Protein AF-A0A844WT77-F1 (afdb_monomer_lite)

Radius of gyration: 21.53 Å; chains: 1; bounding box: 48×41×60 Å

Secondary structure (DSSP, 8-state):
---EEEE-TTS-EEEEE-TT--EEEEEEE-TTS-EEEEEESSS----B-STT-EE-TTT--EEETTEEEETTTTEESS--TTGGGGS--HHHHHHHHHH------TTS-SEEEEESSHHHHHHHHHHHTTT--EEEEEE---HHHHHHSEEEEEETTTEEEEEEEHHHHHHTT--EEEEEEEPPPP-

Sequence (187 aa):
MRYYYHIDLNGCPEELTDENGDILWECSYQLWGKHIHEIEHQPIEQNLRYQGQYLDRETGLHYNTFRYYDPDIGRFTQPDPIGLLGGLNLTEYDELIKTEKWTSPPSTLEGKWFAESYKDAITWGEKMGHGGNFHVVQVSVPDNIADAAYKNPRLDGIGKARFIDNVVLNKAKIKPKWSKYIRQPKC

Structure (mmCIF, N/CA/C/O backbone):
data_AF-A0A844WT77-F1
#
_entry.id   AF-A0A844WT77-F1
#
loop_
_atom_site.group_PDB
_atom_site.id
_atom_site.type_symbol
_atom_site.label_atom_id
_atom_site.label_alt_id
_atom_site.label_comp_id
_atom_site.label_asym_id
_atom_site.label_entity_id
_atom_site.label_seq_id
_atom_site.pdbx_PDB_ins_code
_atom_site.Cartn_x
_atom_site.Cartn_y
_atom_site.Cartn_z
_atom_site.occupancy
_atom_site.B_iso_or_equiv
_atom_site.auth_seq_id
_atom_site.auth_comp_id
_atom_site.auth_asym_id
_atom_site.auth_atom_id
_atom_site.pdbx_PDB_model_num
ATOM 1 N N . MET A 1 1 ? -16.845 12.810 31.741 1.00 78.75 1 MET A N 1
ATOM 2 C CA . MET A 1 1 ? -16.982 11.679 30.816 1.00 78.75 1 MET A CA 1
ATOM 3 C C . MET A 1 1 ? -15.733 11.566 29.972 1.00 78.75 1 MET A C 1
ATOM 5 O O . MET A 1 1 ? -15.527 12.335 29.035 1.00 78.75 1 MET A O 1
ATOM 9 N N . ARG A 1 2 ? -14.846 10.677 30.405 1.00 91.81 2 ARG A N 1
ATOM 10 C CA . ARG A 1 2 ? -13.659 10.248 29.670 1.00 91.81 2 ARG A CA 1
ATOM 11 C C . ARG A 1 2 ? -13.906 8.846 29.135 1.00 91.81 2 ARG A C 1
ATOM 13 O O . ARG A 1 2 ? -14.572 8.057 29.795 1.00 91.81 2 ARG A O 1
ATOM 20 N N . TYR A 1 3 ? -13.350 8.574 27.965 1.00 94.31 3 TYR A N 1
ATOM 21 C CA . TYR A 1 3 ? -13.402 7.264 27.339 1.00 94.31 3 TYR A CA 1
ATOM 22 C C . TYR A 1 3 ? -11.988 6.727 27.182 1.00 94.31 3 TYR A C 1
ATOM 24 O O . TYR A 1 3 ? -11.069 7.486 26.852 1.00 94.31 3 TYR A O 1
ATOM 32 N N . TYR A 1 4 ? -11.829 5.432 27.415 1.00 96.00 4 TYR A N 1
ATOM 33 C CA . TYR A 1 4 ? -10.545 4.749 27.389 1.00 96.00 4 TYR A CA 1
ATOM 34 C C . TYR A 1 4 ? -10.628 3.576 26.424 1.00 96.00 4 TYR A C 1
ATOM 36 O O . TYR A 1 4 ? -11.486 2.713 26.571 1.00 96.00 4 TYR A O 1
ATOM 44 N N . TYR A 1 5 ? -9.749 3.585 25.426 1.00 95.38 5 TYR A N 1
ATOM 45 C CA . TYR A 1 5 ? -9.643 2.517 24.443 1.00 95.38 5 TYR A CA 1
ATOM 46 C C . TYR A 1 5 ? -8.642 1.477 24.917 1.00 95.38 5 TYR A C 1
ATOM 48 O O . TYR A 1 5 ? -7.506 1.823 25.256 1.00 95.38 5 TYR A O 1
ATOM 56 N N . HIS A 1 6 ? -9.045 0.217 24.849 1.00 95.75 6 HIS A N 1
ATOM 57 C CA . HIS A 1 6 ? -8.174 -0.935 25.029 1.00 95.75 6 HIS A CA 1
ATOM 58 C C . HIS A 1 6 ? -7.965 -1.565 23.657 1.00 95.75 6 HIS A C 1
ATOM 60 O O . HIS A 1 6 ? -8.926 -1.805 22.925 1.00 95.75 6 HIS A O 1
ATOM 66 N N . ILE A 1 7 ? -6.704 -1.726 23.266 1.00 94.25 7 ILE A N 1
ATOM 67 C CA . ILE A 1 7 ? -6.321 -2.094 21.901 1.00 94.25 7 ILE A CA 1
ATOM 68 C C . ILE A 1 7 ? -5.508 -3.386 21.897 1.00 94.25 7 ILE A C 1
ATOM 70 O O . ILE A 1 7 ? -4.690 -3.608 22.793 1.00 94.25 7 ILE A O 1
ATOM 74 N N . ASP A 1 8 ? -5.672 -4.174 20.841 1.00 90.62 8 ASP A N 1
ATOM 75 C CA . ASP A 1 8 ? -4.802 -5.307 20.529 1.00 90.62 8 ASP A CA 1
ATOM 76 C C . ASP A 1 8 ? -3.404 -4.820 20.075 1.00 90.62 8 ASP A C 1
ATOM 78 O O . ASP A 1 8 ? -3.180 -3.644 19.767 1.00 90.62 8 ASP A O 1
ATOM 82 N N . LEU A 1 9 ? -2.439 -5.736 19.975 1.00 87.88 9 LEU A N 1
ATOM 83 C CA . LEU A 1 9 ? -1.066 -5.504 19.514 1.00 87.88 9 LEU A CA 1
ATOM 84 C C . LEU A 1 9 ? -0.985 -4.863 18.121 1.00 87.88 9 LEU A C 1
ATOM 86 O O . LEU A 1 9 ? -0.040 -4.129 17.833 1.00 87.88 9 LEU A O 1
ATOM 90 N N . ASN A 1 10 ? -1.957 -5.132 17.247 1.00 84.19 10 ASN A N 1
ATOM 91 C CA . ASN A 1 10 ? -2.057 -4.515 15.917 1.00 84.19 10 ASN A CA 1
ATOM 92 C C . ASN A 1 10 ? -2.688 -3.102 15.948 1.00 84.19 10 ASN A C 1
ATOM 94 O O . ASN A 1 10 ? -2.759 -2.430 14.917 1.00 84.19 10 ASN A O 1
ATOM 98 N N . GLY A 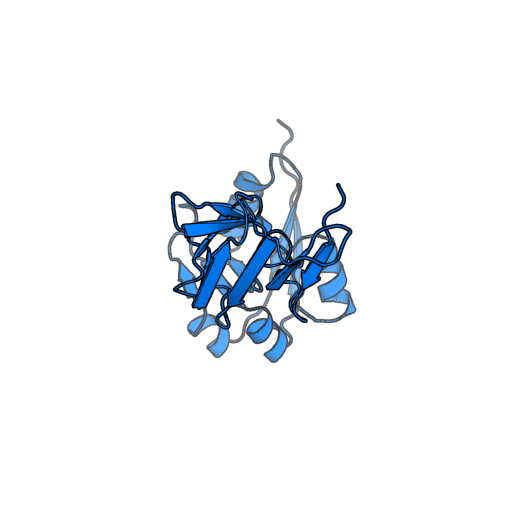1 11 ? -3.118 -2.638 17.124 1.00 88.25 11 GLY A N 1
ATOM 99 C CA . GLY A 1 11 ? -3.747 -1.343 17.349 1.00 88.25 11 GLY A CA 1
ATOM 100 C C . GLY A 1 11 ? -5.253 -1.301 17.088 1.00 88.25 11 GLY A C 1
ATOM 101 O O . GLY A 1 11 ? -5.804 -0.203 17.056 1.00 88.25 11 GLY A O 1
ATOM 102 N N . CYS A 1 12 ? -5.915 -2.440 16.875 1.00 91.44 12 CYS A N 1
ATOM 103 C CA . CYS A 1 12 ? -7.367 -2.493 16.733 1.00 91.44 12 CYS A CA 1
ATOM 104 C C . CYS A 1 12 ? -8.051 -2.328 18.104 1.00 91.44 12 CYS A C 1
ATOM 106 O O . CYS A 1 12 ? -7.650 -3.012 19.046 1.00 91.44 12 CYS A O 1
ATOM 108 N N . PRO A 1 13 ? -9.068 -1.459 18.244 1.00 95.31 13 PRO A N 1
ATOM 109 C CA . PRO A 1 13 ? -9.853 -1.339 19.472 1.00 95.31 13 PRO A CA 1
ATOM 110 C C . PRO A 1 13 ? -10.648 -2.602 19.791 1.00 95.31 13 PRO A C 1
ATOM 112 O O . PRO A 1 13 ? -11.519 -2.971 19.007 1.00 95.31 13 PRO A O 1
ATOM 115 N N . GLU A 1 14 ? -10.400 -3.215 20.944 1.00 95.88 14 GLU A N 1
ATOM 116 C CA . GLU A 1 14 ? -11.166 -4.367 21.438 1.00 95.88 14 GLU A CA 1
ATOM 117 C C . GLU A 1 14 ? -12.226 -3.951 22.457 1.00 95.88 14 GLU A C 1
ATOM 119 O O . GLU A 1 14 ? -13.323 -4.491 22.440 1.00 95.88 14 GLU A O 1
ATOM 124 N N . GLU A 1 15 ? -11.951 -2.947 23.294 1.00 96.75 15 GLU A N 1
ATOM 125 C CA . GLU A 1 15 ? -12.899 -2.483 24.313 1.00 96.75 15 GLU A CA 1
ATOM 126 C C . GLU A 1 15 ? -12.855 -0.959 24.477 1.00 96.75 15 GLU A C 1
ATOM 128 O O . GLU A 1 15 ? -11.826 -0.302 24.274 1.00 96.75 15 GLU A O 1
ATOM 1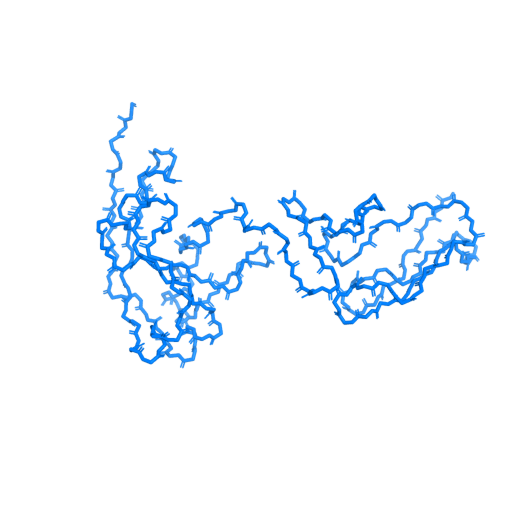33 N N . LEU A 1 16 ? -13.987 -0.391 24.889 1.00 97.12 16 LEU A N 1
ATOM 134 C CA . LEU A 1 16 ? -14.139 1.008 25.266 1.00 97.12 16 LEU A CA 1
ATOM 135 C C . LEU A 1 16 ? -14.779 1.089 26.649 1.00 97.12 16 LEU A C 1
ATOM 137 O O . LEU A 1 16 ? -15.916 0.650 26.826 1.00 97.12 16 LEU A O 1
ATOM 141 N N . THR A 1 17 ? -14.087 1.704 27.606 1.00 97.12 17 THR A N 1
ATOM 142 C CA . THR A 1 17 ? -14.603 1.884 28.970 1.00 97.12 17 THR A CA 1
ATOM 143 C C . THR A 1 17 ? -14.816 3.351 29.321 1.00 97.12 17 THR A C 1
ATOM 145 O O . THR A 1 17 ? -14.176 4.248 28.756 1.00 97.12 17 THR A O 1
ATOM 148 N N . ASP A 1 18 ? -15.706 3.605 30.278 1.00 95.62 18 ASP A N 1
ATOM 149 C CA . ASP A 1 18 ? -15.881 4.922 30.888 1.00 95.62 18 ASP A CA 1
ATOM 150 C C . ASP A 1 18 ? -14.835 5.205 31.992 1.00 95.62 18 ASP A C 1
ATOM 152 O O . ASP A 1 18 ? -13.872 4.461 32.190 1.00 95.62 18 ASP A O 1
ATOM 156 N N . GLU A 1 19 ? -15.007 6.316 32.711 1.00 96.25 19 GLU A N 1
ATOM 157 C CA . GLU A 1 19 ? -14.138 6.727 33.823 1.00 96.25 19 GLU A CA 1
ATOM 158 C C . GLU A 1 19 ? -14.274 5.887 35.102 1.00 96.25 19 GLU A C 1
ATOM 160 O O . GLU A 1 19 ? -13.396 5.968 35.963 1.00 96.25 19 GLU A O 1
ATOM 165 N N . ASN A 1 20 ? -15.321 5.069 35.210 1.00 95.19 20 ASN A N 1
ATOM 166 C CA . ASN A 1 20 ? -15.532 4.113 36.296 1.00 95.19 20 ASN A CA 1
ATOM 167 C C . ASN A 1 20 ? -14.999 2.713 35.949 1.00 95.19 20 ASN A C 1
ATOM 169 O O . ASN A 1 20 ? -14.884 1.871 36.837 1.00 95.19 20 ASN A O 1
ATOM 173 N N . GLY A 1 21 ? -14.625 2.487 34.685 1.00 94.31 21 GLY A N 1
ATOM 174 C CA . GLY A 1 21 ? -14.171 1.196 34.173 1.00 94.31 21 GLY A CA 1
ATOM 175 C C . GLY A 1 21 ? -15.304 0.319 33.644 1.00 94.31 21 GLY A C 1
ATOM 176 O O . GLY A 1 21 ? -15.063 -0.849 33.350 1.00 94.31 21 GLY A O 1
ATOM 177 N N . ASP A 1 22 ? -16.515 0.860 33.504 1.00 95.62 22 ASP A N 1
ATOM 178 C CA . ASP A 1 22 ? -17.636 0.129 32.925 1.00 95.62 22 ASP A CA 1
ATOM 179 C C . ASP A 1 22 ? -17.447 0.006 31.408 1.00 95.62 22 ASP A C 1
ATOM 181 O O . ASP A 1 22 ? -17.123 0.988 30.729 1.00 95.62 22 ASP A O 1
ATOM 185 N N . ILE A 1 23 ? -17.654 -1.200 30.871 1.00 96.00 23 ILE A N 1
ATOM 186 C CA . ILE A 1 23 ? -17.575 -1.468 29.431 1.00 96.00 23 ILE A CA 1
ATOM 187 C C . ILE A 1 23 ? -18.777 -0.819 28.745 1.00 96.00 23 ILE A C 1
ATOM 189 O O . ILE A 1 23 ? -19.933 -1.081 29.078 1.00 96.00 23 ILE A O 1
ATOM 193 N N . LEU A 1 24 ? -18.491 0.035 27.770 1.00 96.75 24 LEU A N 1
ATOM 194 C CA . LEU A 1 24 ? -19.483 0.712 26.940 1.00 96.75 24 LEU A CA 1
ATOM 195 C C . LEU A 1 24 ? -19.658 0.006 25.594 1.00 96.75 24 LEU A C 1
ATOM 197 O O . LEU A 1 24 ? -20.766 -0.032 25.057 1.00 96.75 24 LEU A O 1
ATOM 201 N N . TRP A 1 25 ? -18.567 -0.544 25.062 1.00 97.00 25 TRP A N 1
ATOM 202 C CA . TRP A 1 25 ? -18.508 -1.244 23.783 1.00 97.00 25 TRP A CA 1
ATOM 203 C C . TRP A 1 25 ? -17.356 -2.249 23.791 1.00 97.00 25 TRP A C 1
ATOM 205 O O . TRP A 1 25 ? -16.290 -1.944 24.328 1.00 97.00 25 TRP A O 1
ATOM 215 N N . GLU A 1 26 ? -17.555 -3.408 23.171 1.00 96.00 26 GLU A N 1
ATOM 216 C CA . GLU A 1 26 ? -16.514 -4.418 22.964 1.00 96.00 26 GLU A CA 1
ATOM 217 C C . GLU A 1 26 ? -16.633 -5.083 21.587 1.00 96.00 26 GLU A C 1
ATOM 219 O O . GLU A 1 26 ? -17.720 -5.191 21.009 1.00 96.00 26 GLU A O 1
ATOM 224 N N . CYS A 1 27 ? -15.506 -5.523 21.035 1.00 95.12 27 CYS A N 1
ATOM 225 C CA . CYS A 1 27 ? -15.426 -6.151 19.727 1.00 95.12 27 CYS A CA 1
ATOM 226 C C . CYS A 1 27 ? -14.214 -7.082 19.631 1.00 95.12 27 CYS A C 1
ATOM 228 O O . CYS A 1 27 ? -13.145 -6.795 20.161 1.00 95.12 27 CYS A O 1
ATOM 230 N N . SER A 1 28 ? -14.351 -8.163 18.867 1.00 93.06 28 SER A N 1
ATOM 231 C CA . SER A 1 28 ? -13.222 -9.017 18.482 1.00 93.06 28 SER A CA 1
ATOM 232 C C . SER A 1 28 ? -13.146 -9.168 16.974 1.00 93.06 28 SER A C 1
ATOM 234 O O . SER A 1 28 ? -14.155 -9.057 16.276 1.00 93.06 28 SER A O 1
ATOM 236 N N . TYR A 1 29 ? -11.955 -9.470 16.457 1.00 92.56 29 TYR A N 1
ATOM 237 C CA . TYR A 1 29 ? -11.682 -9.442 15.023 1.00 92.56 29 TYR A CA 1
ATOM 238 C C . TYR A 1 29 ? -11.057 -10.737 14.513 1.00 92.56 29 TYR A C 1
ATOM 240 O O . TYR A 1 29 ? -10.302 -11.423 15.197 1.00 92.56 29 TYR A O 1
ATOM 248 N N . GLN A 1 30 ? -11.337 -11.043 13.252 1.00 90.56 30 GLN A N 1
ATOM 249 C CA . GLN A 1 30 ? -10.538 -11.954 12.447 1.00 90.56 30 GLN A CA 1
ATOM 250 C C . GLN A 1 30 ? -9.231 -11.275 12.017 1.00 90.56 30 GLN A C 1
ATOM 252 O O . GLN A 1 30 ? -9.060 -10.064 12.147 1.00 90.56 30 GLN A O 1
ATOM 257 N N . LEU A 1 31 ? -8.333 -12.057 11.413 1.00 86.81 31 LEU A N 1
ATOM 258 C CA . LEU A 1 31 ? -6.996 -11.616 10.997 1.00 86.81 31 LEU A CA 1
ATOM 259 C C . LEU A 1 31 ? -6.983 -10.353 10.115 1.00 86.81 31 LEU A C 1
ATOM 261 O O . LEU A 1 31 ? -6.028 -9.588 10.169 1.00 86.81 31 LEU A O 1
ATOM 265 N N . TRP A 1 32 ? -8.021 -10.150 9.301 1.00 88.56 32 TRP A N 1
ATOM 266 C CA . TRP A 1 32 ? -8.133 -9.026 8.364 1.00 88.56 32 TRP A CA 1
ATOM 267 C C . TRP A 1 32 ? -9.068 -7.916 8.858 1.00 88.56 32 TRP A C 1
ATOM 269 O O . TRP A 1 32 ? -9.507 -7.081 8.079 1.00 88.56 32 TRP A O 1
ATOM 279 N N . GLY A 1 33 ? -9.399 -7.889 10.149 1.00 88.75 33 GLY A N 1
ATOM 280 C CA . GLY A 1 33 ? -10.174 -6.803 10.753 1.00 88.75 33 GLY A CA 1
ATOM 281 C C . GLY A 1 33 ? -11.686 -6.952 10.619 1.00 88.75 33 GLY A C 1
ATOM 282 O O . GLY A 1 33 ? -12.419 -6.067 11.048 1.00 88.75 33 GLY A O 1
ATOM 283 N N . LYS A 1 34 ? -12.178 -8.068 10.067 1.00 91.12 34 LYS A N 1
ATOM 284 C CA . LYS A 1 34 ? -13.607 -8.395 10.104 1.00 91.12 34 LYS A CA 1
ATOM 285 C C . LYS A 1 34 ? -14.004 -8.698 11.543 1.00 91.12 34 LYS A C 1
ATOM 287 O O . LYS A 1 34 ? -13.398 -9.581 12.145 1.00 91.12 34 LYS A O 1
ATOM 292 N N . HIS A 1 35 ? -15.017 -8.027 12.083 1.00 89.00 35 HIS A N 1
ATOM 293 C CA . HIS A 1 35 ? -15.486 -8.341 13.431 1.00 89.00 35 HIS A CA 1
ATOM 294 C C . HIS A 1 35 ? -16.089 -9.757 13.496 1.00 89.00 35 HIS A C 1
ATOM 296 O O . HIS A 1 35 ? -16.776 -10.208 12.577 1.00 89.00 35 HIS A O 1
ATOM 302 N N . ILE A 1 36 ? -15.816 -10.477 14.582 1.00 91.00 36 ILE A N 1
ATOM 303 C CA . ILE A 1 36 ? -16.456 -11.753 14.926 1.00 91.00 36 ILE A CA 1
ATOM 304 C C . ILE A 1 36 ? -17.684 -11.474 15.794 1.00 91.00 36 ILE A C 1
ATOM 306 O O . ILE A 1 36 ? -18.746 -12.045 15.556 1.00 91.00 36 ILE A O 1
ATOM 310 N N . HIS A 1 37 ? -17.541 -10.576 16.769 1.00 90.06 37 HIS A N 1
ATOM 311 C CA . HIS A 1 37 ? -18.636 -10.025 17.559 1.00 90.06 37 HIS A CA 1
ATOM 312 C C . HIS A 1 37 ? -18.387 -8.539 17.812 1.00 90.06 37 HIS A C 1
ATOM 314 O O . HIS A 1 37 ? -17.234 -8.134 17.928 1.00 90.06 37 HIS A O 1
ATOM 320 N N . GLU A 1 38 ? -19.465 -7.767 17.909 1.00 93.56 38 GLU A N 1
ATOM 321 C CA . GLU A 1 38 ? -19.480 -6.363 18.318 1.00 93.56 38 GLU A CA 1
ATOM 322 C C . GLU A 1 38 ? -20.682 -6.189 19.258 1.00 93.56 38 GLU A C 1
ATOM 324 O O . GLU A 1 38 ? -21.806 -6.547 18.891 1.00 93.56 38 GLU A O 1
ATOM 329 N N . ILE A 1 39 ? -20.444 -5.725 20.484 1.00 94.38 39 ILE A N 1
ATOM 330 C CA . ILE A 1 39 ? -21.462 -5.582 21.528 1.00 94.38 39 ILE A CA 1
ATOM 331 C C . ILE A 1 39 ? -21.451 -4.136 22.023 1.00 94.38 39 ILE A C 1
ATOM 333 O O . ILE A 1 39 ? -20.453 -3.633 22.531 1.00 94.38 39 ILE A O 1
ATOM 337 N N . GLU A 1 40 ? -22.597 -3.474 21.886 1.00 93.94 40 GLU A N 1
ATOM 338 C CA . GLU A 1 40 ? -22.864 -2.145 22.436 1.00 93.94 40 GLU A CA 1
ATOM 339 C C . GLU A 1 40 ? -23.603 -2.304 23.774 1.00 93.94 40 GLU A C 1
ATOM 341 O O . GLU A 1 40 ? -24.779 -2.671 23.811 1.00 93.94 40 GLU A O 1
ATOM 346 N N . HIS A 1 41 ? -22.917 -2.044 24.891 1.00 93.19 41 HIS A N 1
ATOM 347 C CA . HIS A 1 41 ? -23.523 -2.091 26.231 1.00 93.19 41 HIS A CA 1
ATOM 348 C C . HIS A 1 41 ? -24.314 -0.818 26.546 1.00 93.19 41 HIS A C 1
ATOM 350 O O . HIS A 1 41 ? -25.233 -0.831 27.369 1.00 93.19 41 HIS A O 1
ATOM 356 N N . GLN A 1 42 ? -23.966 0.282 25.880 1.00 89.50 42 GLN A N 1
ATOM 357 C CA . GLN A 1 42 ? -24.687 1.548 25.904 1.00 89.50 42 GLN A CA 1
ATOM 358 C C . GLN A 1 42 ? -24.790 2.122 24.485 1.00 89.50 42 GLN A C 1
ATOM 360 O O . GLN A 1 42 ? -24.024 1.708 23.617 1.00 89.50 42 GLN A O 1
ATOM 365 N N . PRO A 1 43 ? -2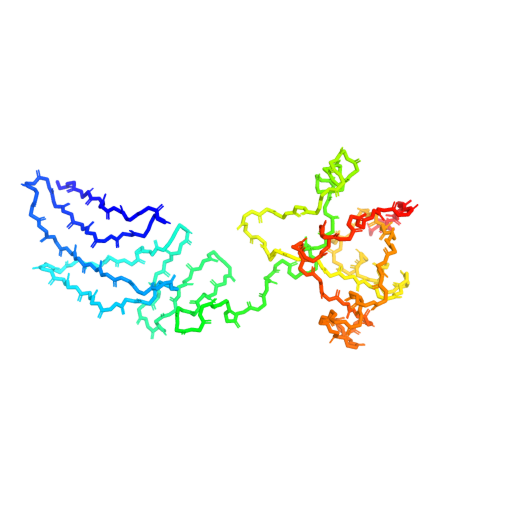5.697 3.086 24.229 1.00 87.81 43 PRO A N 1
ATOM 366 C CA . PRO A 1 43 ? -25.822 3.732 22.923 1.00 87.81 43 PRO A CA 1
ATOM 367 C C . PRO A 1 43 ? -24.589 4.602 22.621 1.00 87.81 43 PRO A C 1
ATOM 369 O O . PRO A 1 43 ? -24.580 5.808 22.873 1.00 87.81 43 PRO A O 1
ATOM 372 N N . ILE A 1 44 ? -23.527 3.979 22.113 1.00 89.50 44 ILE A N 1
ATOM 373 C CA . ILE A 1 44 ? -22.281 4.624 21.711 1.00 89.50 44 ILE A CA 1
ATOM 374 C C . ILE A 1 44 ? -21.843 4.083 20.356 1.00 89.50 44 ILE A C 1
ATOM 376 O O . ILE A 1 44 ? -21.792 2.879 20.137 1.00 89.50 44 ILE A O 1
ATOM 380 N N . GLU A 1 45 ? -21.507 4.988 19.441 1.00 87.38 45 GLU A N 1
ATOM 381 C CA . GLU A 1 45 ? -21.062 4.602 18.109 1.00 87.38 45 GLU A CA 1
ATOM 382 C C . GLU A 1 45 ? -19.530 4.574 18.056 1.00 87.38 45 GLU A C 1
ATOM 384 O O . GLU A 1 45 ? -18.870 5.618 18.055 1.00 87.38 45 GLU A O 1
ATOM 389 N N . GLN A 1 46 ? -18.963 3.365 18.042 1.00 92.94 46 GLN A N 1
ATOM 390 C CA . GLN A 1 46 ? -17.523 3.133 18.002 1.00 92.94 46 GLN A CA 1
ATOM 391 C C . GLN A 1 46 ? -17.067 2.555 16.657 1.00 92.94 46 GLN A C 1
ATOM 393 O O . GLN A 1 46 ? -17.110 1.350 16.402 1.00 92.94 46 GLN A O 1
ATOM 398 N N . ASN A 1 47 ? -16.540 3.432 15.808 1.00 94.88 47 ASN A N 1
ATOM 399 C CA . ASN A 1 47 ? -16.205 3.092 14.427 1.00 94.88 47 ASN A CA 1
ATOM 400 C C . ASN A 1 47 ? -14.696 2.980 14.156 1.00 94.88 47 ASN A C 1
ATOM 402 O O . ASN A 1 47 ? -14.310 2.690 13.030 1.00 94.88 47 ASN A O 1
ATOM 406 N N . LEU A 1 48 ? -13.803 3.181 15.129 1.00 94.12 48 LEU A N 1
ATOM 407 C CA . LEU A 1 48 ? -12.366 3.003 14.891 1.00 94.12 48 LEU A CA 1
ATOM 408 C C . LEU A 1 48 ? -12.023 1.523 14.663 1.00 94.12 48 LEU A C 1
ATOM 410 O O . LEU A 1 48 ? -12.580 0.635 15.309 1.00 94.12 48 LEU A O 1
ATOM 414 N N . ARG A 1 49 ? -11.120 1.253 13.717 1.00 93.50 49 ARG A N 1
ATOM 415 C CA . ARG A 1 49 ? -10.621 -0.094 13.383 1.00 93.50 49 ARG A CA 1
ATOM 416 C C . ARG A 1 49 ? -9.091 -0.094 13.470 1.00 93.50 49 ARG A C 1
ATOM 418 O O . ARG A 1 49 ? -8.549 0.551 14.365 1.00 93.50 49 ARG A O 1
ATOM 425 N N . TYR A 1 50 ? -8.376 -0.782 12.574 1.00 89.12 50 TYR A N 1
ATOM 426 C CA . TYR A 1 50 ? -6.911 -0.684 12.521 1.00 89.12 50 TYR A CA 1
ATOM 427 C C . TYR A 1 50 ? -6.431 0.767 12.406 1.00 89.12 50 TYR A C 1
ATOM 429 O O . TYR A 1 50 ? -7.191 1.672 12.066 1.00 89.12 50 TYR A O 1
ATOM 437 N N . GLN A 1 51 ? -5.140 0.994 12.648 1.00 82.00 51 GLN A N 1
ATOM 438 C CA . GLN A 1 51 ? -4.550 2.332 12.606 1.00 82.00 51 GLN A CA 1
ATOM 439 C C . GLN A 1 51 ? -4.936 3.094 11.322 1.00 82.00 51 GLN A C 1
ATOM 441 O O . GLN A 1 51 ? -4.656 2.654 10.206 1.00 82.00 51 GLN A O 1
ATOM 446 N N . GLY A 1 52 ? -5.601 4.242 11.494 1.00 85.06 52 GLY A N 1
ATOM 447 C CA . GLY A 1 52 ? -6.062 5.099 10.395 1.00 85.06 52 GLY A CA 1
ATOM 448 C C . GLY A 1 52 ? -7.332 4.631 9.672 1.00 85.06 52 GLY A C 1
ATOM 449 O O . GLY A 1 52 ? -7.713 5.251 8.682 1.00 85.06 52 GLY A O 1
ATOM 450 N N . GLN A 1 53 ? -7.987 3.566 10.142 1.00 90.81 53 GLN A N 1
ATOM 451 C CA . GLN A 1 53 ? -9.228 3.040 9.578 1.00 90.81 53 GLN A CA 1
ATOM 452 C C . GLN A 1 53 ? -10.454 3.455 10.399 1.00 90.81 53 GLN A C 1
ATOM 454 O O . GLN A 1 53 ? -10.453 3.398 11.631 1.00 90.81 53 GLN A O 1
ATOM 459 N N . TYR A 1 54 ? -11.523 3.809 9.692 1.00 93.81 54 TYR A N 1
ATOM 460 C CA . TYR A 1 54 ? -12.836 4.128 10.237 1.00 93.81 54 TYR A CA 1
ATOM 461 C C . TYR A 1 54 ? -13.889 3.249 9.557 1.00 93.81 54 TYR A C 1
ATOM 463 O O . TYR A 1 54 ? -13.968 3.230 8.332 1.00 93.81 54 TYR A O 1
ATOM 471 N N . LEU A 1 55 ? -14.681 2.505 10.324 1.00 94.62 55 LEU A N 1
ATOM 472 C CA . LEU A 1 55 ? -15.782 1.706 9.803 1.00 94.62 55 LEU A CA 1
ATOM 473 C C . LEU A 1 55 ? -16.880 2.627 9.273 1.00 94.62 55 LEU A C 1
ATOM 475 O O . LEU A 1 55 ? -17.479 3.398 10.019 1.00 94.62 55 LEU A O 1
ATOM 479 N N . ASP A 1 56 ? -17.185 2.477 7.993 1.00 94.06 56 ASP A N 1
ATOM 480 C CA . ASP A 1 56 ? -18.434 2.939 7.418 1.00 94.06 56 ASP A CA 1
ATOM 481 C C . ASP A 1 56 ? -19.505 1.864 7.649 1.00 94.06 56 ASP A C 1
ATOM 483 O O . ASP A 1 56 ? -19.500 0.806 7.014 1.00 94.06 56 ASP A O 1
ATOM 487 N N . ARG A 1 57 ? -20.417 2.121 8.594 1.00 91.38 57 ARG A N 1
ATOM 488 C CA . ARG A 1 57 ? -21.476 1.172 8.962 1.00 91.38 57 ARG A CA 1
ATOM 489 C C . ARG A 1 57 ? -22.491 0.935 7.835 1.00 91.38 57 ARG A C 1
ATOM 491 O O . ARG A 1 57 ? -23.130 -0.113 7.845 1.00 91.38 57 ARG A O 1
ATOM 498 N N . GLU A 1 58 ? -22.644 1.854 6.875 1.00 93.19 58 GLU A N 1
ATOM 499 C CA . GLU A 1 58 ? -23.582 1.680 5.754 1.00 93.19 58 GLU A CA 1
ATOM 500 C C . GLU A 1 58 ? -23.089 0.604 4.779 1.00 93.19 58 GLU A C 1
ATOM 502 O O . GLU A 1 58 ? -23.875 -0.204 4.283 1.00 93.19 58 GLU A O 1
ATOM 507 N N . THR A 1 59 ? -21.778 0.567 4.531 1.00 91.06 59 THR A N 1
ATOM 508 C CA . THR A 1 59 ? -21.168 -0.353 3.562 1.00 91.06 59 THR A CA 1
ATOM 509 C C . THR A 1 59 ? -20.496 -1.565 4.201 1.00 91.06 59 THR A C 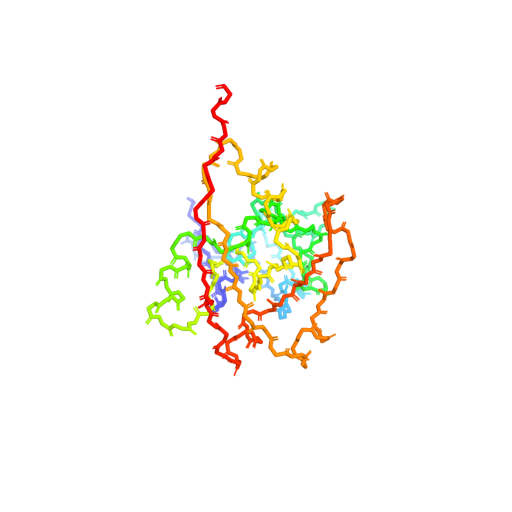1
ATOM 511 O O . THR A 1 59 ? -20.271 -2.564 3.519 1.00 91.06 59 THR A O 1
ATOM 514 N N . GLY A 1 60 ? -20.149 -1.489 5.487 1.00 92.19 60 GLY A N 1
ATOM 515 C CA . GLY A 1 60 ? -19.300 -2.471 6.165 1.00 92.19 60 GLY A CA 1
ATOM 516 C C . GLY A 1 60 ? -17.813 -2.350 5.808 1.00 92.19 60 GLY A C 1
ATOM 517 O O . GLY A 1 60 ? -17.000 -3.136 6.293 1.00 92.19 60 GLY A O 1
ATOM 518 N N . LEU A 1 61 ? -17.437 -1.376 4.972 1.00 93.38 61 LEU A N 1
ATOM 519 C CA . LEU A 1 61 ? -16.059 -1.154 4.552 1.00 93.38 61 LEU A CA 1
ATOM 520 C C . LEU A 1 61 ? -15.326 -0.237 5.530 1.00 93.38 61 LEU A C 1
ATOM 522 O O . LEU A 1 61 ? -15.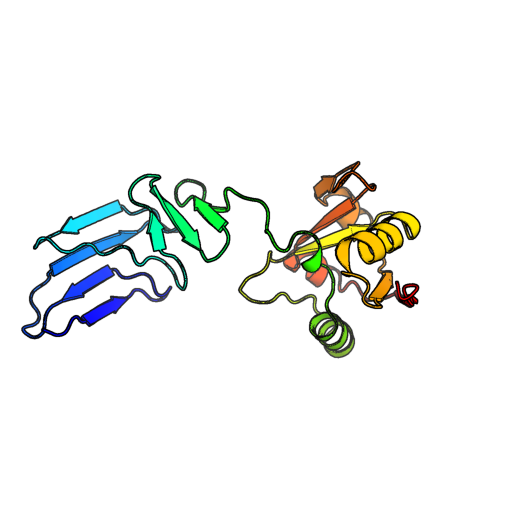902 0.614 6.203 1.00 93.38 61 LEU A O 1
ATOM 526 N N . HIS A 1 62 ? -14.008 -0.376 5.582 1.00 93.56 62 HIS A N 1
ATOM 527 C CA . HIS A 1 62 ? -13.155 0.452 6.420 1.00 93.56 62 HIS A CA 1
ATOM 528 C C . HIS A 1 62 ? -12.575 1.592 5.584 1.00 93.56 62 HIS A C 1
ATOM 530 O O . HIS A 1 62 ? -11.689 1.387 4.750 1.00 93.56 62 HIS A O 1
ATOM 536 N N . TYR A 1 63 ? -13.053 2.809 5.806 1.00 90.19 63 TYR A N 1
ATOM 537 C CA . TYR A 1 63 ? -12.483 4.001 5.206 1.00 90.19 63 TYR A CA 1
ATOM 538 C C . TYR A 1 63 ? -11.094 4.282 5.777 1.00 90.19 63 TYR A C 1
ATOM 540 O O . TYR A 1 63 ? -10.909 4.447 6.980 1.00 90.19 63 TYR A O 1
ATOM 548 N N . ASN A 1 64 ? -10.109 4.370 4.894 1.00 87.44 64 ASN A N 1
ATOM 549 C CA . ASN A 1 64 ? -8.737 4.720 5.208 1.00 87.44 64 ASN A CA 1
ATOM 550 C C . ASN A 1 64 ? -8.290 5.857 4.290 1.00 87.44 64 ASN A C 1
ATOM 552 O O . ASN A 1 64 ? -7.740 5.619 3.212 1.00 87.44 64 ASN A O 1
ATOM 556 N N . THR A 1 65 ? -8.554 7.086 4.743 1.00 78.75 65 THR A N 1
ATOM 557 C CA . THR A 1 65 ? -8.200 8.390 4.146 1.00 78.75 65 THR A CA 1
ATOM 558 C C . THR A 1 65 ? -8.649 8.635 2.705 1.00 78.75 65 THR A C 1
ATOM 560 O O . THR A 1 65 ? -9.279 9.646 2.440 1.00 78.75 65 THR A O 1
ATOM 563 N N . PHE A 1 66 ? -8.292 7.771 1.762 1.00 75.69 66 PHE A N 1
ATOM 564 C CA . PHE A 1 66 ? -8.624 7.881 0.344 1.00 75.69 66 PHE A CA 1
ATOM 565 C C . PHE A 1 66 ? -9.126 6.564 -0.259 1.00 75.69 66 PHE A C 1
ATOM 567 O O . PHE A 1 66 ? -9.422 6.517 -1.452 1.00 75.69 66 PHE A O 1
ATOM 574 N N . ARG A 1 67 ? -9.180 5.483 0.528 1.00 81.75 67 ARG A N 1
ATOM 575 C CA . ARG A 1 67 ? -9.612 4.165 0.060 1.00 81.75 67 ARG A CA 1
ATOM 576 C C . ARG A 1 67 ? -10.538 3.480 1.041 1.00 81.75 67 ARG A C 1
ATOM 578 O O . ARG A 1 67 ? -10.351 3.600 2.245 1.00 81.75 67 ARG A O 1
ATOM 585 N N . TYR A 1 68 ? -11.431 2.659 0.513 1.00 87.56 68 TYR A N 1
ATOM 586 C CA . TYR A 1 68 ? -12.179 1.686 1.299 1.00 87.56 68 TYR A CA 1
ATOM 587 C C . TYR A 1 68 ? -11.468 0.331 1.311 1.00 87.56 68 TYR A C 1
ATOM 589 O O . TYR A 1 68 ? -11.192 -0.244 0.255 1.00 87.56 68 TYR A O 1
ATOM 597 N N . TYR A 1 69 ? -11.159 -0.171 2.500 1.00 89.25 69 TYR A N 1
ATOM 598 C CA . TYR A 1 69 ? -10.647 -1.513 2.755 1.00 89.25 69 TYR A CA 1
ATOM 599 C C . TYR A 1 69 ? -11.807 -2.465 3.045 1.00 89.25 69 TYR A C 1
ATOM 601 O O . TYR A 1 69 ? -12.674 -2.159 3.856 1.00 89.25 69 TYR A O 1
ATOM 609 N N . ASP A 1 70 ? -11.818 -3.602 2.362 1.00 92.38 70 ASP A N 1
ATOM 610 C CA . ASP A 1 70 ? -12.779 -4.676 2.558 1.00 92.38 70 ASP A CA 1
ATOM 611 C C . ASP A 1 70 ? -12.166 -5.733 3.495 1.00 92.38 70 ASP A C 1
ATOM 613 O O . ASP A 1 70 ? -11.223 -6.436 3.093 1.00 92.38 70 ASP A O 1
ATOM 617 N N . PRO A 1 71 ? -12.663 -5.839 4.742 1.00 91.69 71 PRO A N 1
ATOM 618 C CA . PRO A 1 71 ? -12.144 -6.785 5.719 1.00 91.69 71 PRO A CA 1
ATOM 619 C C . PRO A 1 71 ? -12.534 -8.243 5.428 1.00 91.69 71 PRO A C 1
ATOM 621 O O . PRO A 1 71 ? -11.883 -9.146 5.952 1.00 91.69 71 PRO A O 1
ATOM 624 N N . ASP A 1 72 ? -13.544 -8.508 4.589 1.00 89.44 72 ASP A N 1
ATOM 625 C CA . ASP A 1 72 ? -13.946 -9.874 4.224 1.00 89.44 72 ASP A CA 1
ATOM 626 C C . ASP A 1 72 ? -12.899 -10.557 3.340 1.00 89.44 72 ASP A C 1
ATOM 628 O O . ASP A 1 72 ? -12.637 -11.755 3.464 1.00 89.44 72 ASP A O 1
ATOM 632 N N . ILE A 1 73 ? -12.281 -9.786 2.445 1.00 86.31 73 ILE A N 1
ATOM 633 C CA . ILE A 1 73 ? -11.278 -10.272 1.484 1.00 86.31 73 ILE A CA 1
ATOM 634 C C . ILE A 1 73 ? -9.863 -9.754 1.766 1.00 86.31 73 ILE A C 1
ATOM 636 O O . ILE A 1 73 ? -8.924 -10.094 1.036 1.00 86.31 73 ILE A O 1
ATOM 640 N N . GLY A 1 74 ? -9.712 -8.917 2.792 1.00 85.56 74 GLY A N 1
ATOM 641 C CA . GLY A 1 74 ? -8.442 -8.407 3.290 1.00 85.56 74 GLY A CA 1
ATOM 642 C C . GLY A 1 74 ? -7.706 -7.464 2.336 1.00 85.56 74 GLY A C 1
ATOM 643 O O . GLY A 1 74 ? -6.477 -7.509 2.267 1.00 85.56 74 GLY A O 1
ATOM 644 N N . ARG A 1 75 ? -8.414 -6.632 1.558 1.00 83.75 75 ARG A N 1
ATOM 645 C CA . ARG A 1 75 ? -7.786 -5.717 0.579 1.00 83.75 75 ARG A CA 1
ATOM 646 C C . ARG A 1 75 ? -8.575 -4.434 0.355 1.00 83.75 75 ARG A C 1
ATOM 648 O O . ARG A 1 75 ? -9.763 -4.365 0.629 1.00 83.75 75 ARG A O 1
ATOM 655 N N . PHE A 1 76 ? -7.932 -3.436 -0.243 1.00 84.06 76 PHE A N 1
ATOM 656 C CA . PHE A 1 76 ? -8.632 -2.247 -0.726 1.00 84.06 76 PHE A CA 1
ATOM 657 C C . PHE A 1 76 ? -9.541 -2.558 -1.923 1.00 84.06 76 PHE A C 1
ATOM 659 O O . PHE A 1 76 ? -9.142 -3.258 -2.855 1.00 84.06 76 PHE A O 1
ATOM 666 N N . THR A 1 77 ? -10.753 -2.001 -1.898 1.00 81.88 77 THR A N 1
ATOM 667 C CA . THR A 1 77 ? -11.747 -2.080 -2.984 1.00 81.88 77 THR A CA 1
ATOM 668 C C . THR A 1 77 ? -11.393 -1.165 -4.152 1.00 81.88 77 THR A C 1
ATOM 670 O O . THR A 1 77 ? -11.752 -1.429 -5.298 1.00 81.88 77 THR A O 1
ATOM 673 N N . GLN A 1 78 ? -10.664 -0.089 -3.861 1.00 74.56 78 GLN A N 1
ATOM 674 C CA . GLN A 1 78 ? -10.246 0.913 -4.826 1.00 74.56 78 GLN A CA 1
ATOM 675 C C . GLN A 1 78 ? -8.747 0.774 -5.114 1.00 74.56 78 GLN A C 1
ATOM 677 O O . GLN A 1 78 ? -7.959 0.541 -4.187 1.00 74.56 78 GLN A O 1
ATOM 682 N N . PRO A 1 79 ? -8.327 0.963 -6.379 1.00 60.66 79 PRO A N 1
ATOM 683 C CA . PRO A 1 79 ? -6.925 1.183 -6.706 1.00 60.66 79 PRO A CA 1
ATOM 684 C C . PRO A 1 79 ? -6.346 2.318 -5.860 1.00 60.66 79 PRO A C 1
ATOM 686 O O . PRO A 1 79 ? -7.071 3.226 -5.454 1.00 60.66 79 PRO A O 1
ATOM 689 N N . ASP A 1 80 ? -5.041 2.272 -5.594 1.00 57.47 80 ASP A N 1
ATOM 690 C CA . ASP A 1 80 ? -4.374 3.353 -4.872 1.00 57.47 80 ASP A CA 1
ATOM 691 C C . ASP A 1 80 ? -4.625 4.697 -5.582 1.00 57.47 80 ASP A C 1
ATOM 693 O O . ASP A 1 80 ? -4.294 4.803 -6.765 1.00 57.47 80 ASP A O 1
ATOM 697 N N . PRO A 1 81 ? -5.216 5.707 -4.916 1.00 46.44 81 PRO A N 1
ATOM 698 C CA . PRO A 1 81 ? -5.454 7.016 -5.517 1.00 46.44 81 PRO A CA 1
ATOM 699 C C . PRO A 1 81 ? -4.151 7.759 -5.813 1.00 46.44 81 PRO A C 1
ATOM 701 O O . PRO A 1 81 ? -4.146 8.663 -6.645 1.00 46.44 81 PRO A O 1
ATOM 704 N N . ILE A 1 82 ? -3.031 7.338 -5.211 1.00 52.66 82 ILE A N 1
ATOM 705 C CA . ILE A 1 82 ? -1.703 7.773 -5.636 1.00 52.66 82 ILE A CA 1
ATOM 706 C C . ILE A 1 82 ? -1.340 7.232 -7.028 1.00 52.66 82 ILE A C 1
ATOM 708 O O . ILE A 1 82 ? -0.476 7.782 -7.708 1.00 52.66 82 ILE A O 1
ATOM 712 N N . GLY A 1 83 ? -1.986 6.148 -7.459 1.00 52.31 83 GLY A N 1
ATOM 713 C CA . GLY A 1 83 ? -1.714 5.441 -8.700 1.00 52.31 83 GLY A CA 1
ATOM 714 C C . GLY A 1 83 ? -0.215 5.211 -8.887 1.00 52.31 83 GLY A C 1
ATOM 715 O O . GLY A 1 83 ? 0.460 4.580 -8.075 1.00 52.31 83 GLY A O 1
ATOM 716 N N . LEU A 1 84 ? 0.322 5.786 -9.958 1.00 42.31 84 LEU A N 1
ATOM 717 C CA . LEU A 1 84 ? 1.737 5.750 -10.316 1.00 42.31 84 LEU A CA 1
ATOM 718 C C . LEU A 1 84 ? 2.636 6.771 -9.595 1.00 42.31 84 LEU A C 1
ATOM 720 O O . LEU A 1 84 ? 3.836 6.759 -9.865 1.00 42.31 84 LEU A O 1
ATOM 724 N N . LEU A 1 85 ? 2.154 7.591 -8.645 1.00 45.78 85 LEU A N 1
ATOM 725 C CA . LEU A 1 85 ? 3.082 8.213 -7.675 1.00 45.78 85 LEU A CA 1
ATOM 726 C C . LEU A 1 85 ? 3.585 7.194 -6.634 1.00 45.78 85 LEU A C 1
ATOM 728 O O . LEU A 1 85 ? 4.493 7.507 -5.873 1.00 45.78 85 LEU A O 1
ATOM 732 N N . GLY A 1 86 ? 3.094 5.946 -6.692 1.00 52.81 86 GLY A N 1
ATOM 733 C CA . GLY A 1 86 ? 3.799 4.753 -6.210 1.00 52.81 86 GLY A CA 1
ATOM 734 C C . GLY A 1 86 ? 4.987 4.341 -7.095 1.00 52.81 86 GLY A C 1
ATOM 735 O O . GLY A 1 86 ? 5.545 3.261 -6.916 1.00 52.81 86 GLY A O 1
ATOM 736 N N . GLY A 1 87 ? 5.376 5.167 -8.072 1.00 63.78 87 GLY A N 1
ATOM 737 C CA . GLY A 1 87 ? 6.699 5.125 -8.684 1.00 63.78 87 GLY A CA 1
ATOM 738 C C . GLY A 1 87 ? 7.801 5.395 -7.656 1.00 63.78 87 GLY A C 1
ATOM 739 O O . GLY A 1 87 ? 7.566 5.433 -6.451 1.00 63.78 87 GLY A O 1
ATOM 740 N N . LEU A 1 88 ? 9.033 5.556 -8.129 1.00 72.75 88 LEU A N 1
ATOM 741 C CA . LEU A 1 88 ? 10.164 5.816 -7.246 1.00 72.75 88 LEU A CA 1
ATOM 742 C C . LEU A 1 88 ? 10.260 7.318 -6.951 1.00 72.75 88 LEU A C 1
ATOM 744 O O . LEU A 1 88 ? 10.606 8.097 -7.843 1.00 72.75 88 LEU A O 1
ATOM 748 N N . ASN A 1 89 ? 9.946 7.734 -5.724 1.00 74.94 89 ASN A N 1
ATOM 749 C CA . ASN A 1 89 ? 10.145 9.125 -5.307 1.00 74.94 89 ASN A CA 1
ATOM 750 C C . ASN A 1 89 ? 11.628 9.408 -4.971 1.00 74.94 89 ASN A C 1
ATOM 752 O O . ASN A 1 89 ? 12.447 8.493 -4.920 1.00 74.94 89 ASN A O 1
ATOM 756 N N . LEU A 1 90 ? 12.001 10.681 -4.771 1.00 75.00 90 LEU A N 1
ATOM 757 C CA . LEU A 1 90 ? 13.400 11.067 -4.506 1.00 75.00 90 LEU A CA 1
ATOM 758 C C . LEU A 1 90 ? 13.967 10.419 -3.235 1.00 75.00 90 LEU A C 1
ATOM 760 O O . LEU A 1 90 ? 15.101 9.951 -3.247 1.00 75.00 90 LEU A O 1
ATOM 764 N N . THR A 1 91 ? 13.178 10.355 -2.162 1.00 77.69 91 THR A N 1
ATOM 765 C CA . THR A 1 91 ? 13.589 9.726 -0.901 1.00 77.69 91 THR A CA 1
ATOM 766 C C . THR A 1 91 ? 13.814 8.228 -1.085 1.00 77.69 91 THR A C 1
ATOM 768 O O . THR A 1 91 ? 14.855 7.715 -0.687 1.00 77.69 91 THR A O 1
ATOM 771 N N . GLU A 1 92 ? 12.894 7.537 -1.756 1.00 81.38 92 GLU A N 1
ATOM 772 C CA . GLU A 1 92 ? 13.023 6.111 -2.067 1.00 81.38 92 GLU A CA 1
ATOM 773 C C . GLU A 1 92 ? 14.185 5.837 -3.027 1.00 81.38 92 GLU A C 1
ATOM 775 O O . GLU A 1 92 ? 14.869 4.830 -2.882 1.00 81.38 92 GLU A O 1
ATOM 780 N N . TYR A 1 93 ? 14.445 6.718 -3.999 1.00 83.56 93 TYR A N 1
ATOM 781 C CA . TYR A 1 93 ? 15.608 6.604 -4.879 1.00 83.56 93 TYR A CA 1
ATOM 782 C C . TYR A 1 93 ? 16.911 6.734 -4.085 1.00 83.56 93 TYR A C 1
ATOM 784 O O . TYR A 1 93 ? 17.806 5.904 -4.239 1.00 83.56 93 TYR A O 1
ATOM 792 N N . ASP A 1 94 ? 17.010 7.727 -3.200 1.00 83.75 94 ASP A N 1
ATOM 793 C CA . ASP A 1 94 ? 18.181 7.917 -2.344 1.00 83.75 94 ASP A CA 1
ATOM 794 C C . ASP A 1 94 ? 18.393 6.728 -1.399 1.00 83.75 94 ASP A C 1
ATOM 796 O O . ASP A 1 94 ? 19.525 6.275 -1.212 1.00 83.75 94 ASP A O 1
ATOM 800 N N . GLU A 1 95 ? 17.319 6.193 -0.815 1.00 86.38 95 GLU A N 1
ATOM 801 C CA . GLU A 1 95 ? 17.364 4.981 0.004 1.00 86.38 95 GLU A CA 1
ATOM 802 C C . GLU A 1 95 ? 17.768 3.753 -0.810 1.00 86.38 95 GLU A C 1
ATOM 804 O O . GLU A 1 95 ? 18.630 2.992 -0.364 1.00 86.38 95 GLU A O 1
ATOM 809 N N . LEU A 1 96 ? 17.218 3.576 -2.011 1.00 87.00 96 LEU A N 1
ATOM 810 C CA . LEU A 1 96 ? 17.551 2.473 -2.907 1.00 87.00 96 LEU A CA 1
ATOM 811 C C . LEU A 1 96 ? 19.030 2.508 -3.298 1.00 87.00 96 LEU A C 1
ATOM 813 O O . LEU A 1 96 ? 19.682 1.469 -3.309 1.00 87.00 96 LEU A O 1
ATOM 817 N N . ILE A 1 97 ? 19.590 3.687 -3.577 1.00 86.56 97 ILE A N 1
ATOM 818 C CA . ILE A 1 97 ? 21.016 3.832 -3.898 1.00 86.56 97 ILE A CA 1
ATOM 819 C C . ILE A 1 97 ? 21.903 3.556 -2.674 1.00 86.56 97 ILE A C 1
ATOM 821 O O . ILE A 1 97 ? 22.962 2.949 -2.819 1.00 86.56 97 ILE A O 1
ATOM 825 N N . LYS A 1 98 ? 21.489 3.967 -1.469 1.00 88.38 98 LYS A N 1
ATOM 826 C CA . LYS A 1 98 ? 22.274 3.775 -0.233 1.00 88.38 98 LYS A CA 1
ATOM 827 C C . LYS A 1 98 ? 22.219 2.350 0.305 1.00 88.38 98 LYS A C 1
ATOM 829 O O . LYS A 1 98 ? 23.212 1.846 0.821 1.00 88.38 98 LYS A O 1
ATOM 834 N N . THR A 1 99 ? 21.042 1.738 0.261 1.00 88.25 99 THR A N 1
ATOM 835 C CA . THR A 1 99 ? 20.744 0.485 0.969 1.00 88.25 99 THR A CA 1
ATOM 836 C C . THR A 1 99 ? 20.557 -0.700 0.036 1.00 88.25 99 THR A C 1
ATOM 838 O O . THR A 1 99 ? 20.581 -1.839 0.499 1.00 88.25 99 THR A O 1
ATOM 841 N N . GLU A 1 100 ? 20.369 -0.443 -1.262 1.00 87.44 100 GLU A N 1
ATOM 842 C CA . GLU A 1 100 ? 20.034 -1.445 -2.279 1.00 87.44 100 GLU A CA 1
ATOM 843 C C . GLU A 1 100 ? 18.719 -2.180 -1.989 1.00 87.44 100 GLU A C 1
ATOM 845 O O . GLU A 1 100 ? 18.508 -3.304 -2.454 1.00 87.44 100 GLU A O 1
ATOM 850 N N . LYS A 1 101 ? 17.835 -1.543 -1.212 1.00 87.56 101 LYS A N 1
ATOM 851 C CA . LYS A 1 101 ? 16.521 -2.062 -0.845 1.00 87.56 101 LYS A CA 1
ATOM 852 C C . LYS A 1 101 ? 15.416 -1.170 -1.391 1.00 87.56 101 LYS A C 1
ATOM 854 O O . LYS A 1 101 ? 15.452 0.047 -1.258 1.00 87.56 101 LYS A O 1
ATOM 859 N N . TRP A 1 102 ? 14.413 -1.817 -1.960 1.00 86.75 102 TRP A N 1
ATOM 860 C CA . TRP A 1 102 ? 13.135 -1.230 -2.320 1.00 86.75 102 TRP A CA 1
ATOM 861 C C . TRP A 1 102 ? 12.281 -1.109 -1.065 1.00 86.75 102 TRP A C 1
ATOM 863 O O . TRP A 1 102 ? 11.930 -2.119 -0.446 1.00 86.75 102 TRP A O 1
ATOM 873 N N . THR A 1 103 ? 11.980 0.125 -0.685 1.00 79.81 103 THR A N 1
ATOM 874 C CA . THR A 1 103 ? 11.113 0.480 0.437 1.00 79.81 103 THR A CA 1
ATOM 875 C C . THR A 1 103 ? 9.844 1.140 -0.092 1.00 79.81 103 THR A C 1
ATOM 877 O O . THR A 1 103 ? 9.729 1.492 -1.271 1.00 79.81 103 THR A O 1
ATOM 880 N N . SER A 1 104 ? 8.832 1.242 0.759 1.00 71.19 104 SER A N 1
ATOM 881 C CA . SER A 1 104 ? 7.617 1.996 0.467 1.00 71.19 104 SER A CA 1
ATOM 882 C C . SER A 1 104 ? 7.091 2.598 1.767 1.00 71.19 104 SER A C 1
ATOM 884 O O . SER A 1 104 ? 7.191 1.943 2.809 1.00 71.19 104 SER A O 1
ATOM 886 N N . PRO A 1 105 ? 6.582 3.842 1.747 1.00 64.25 105 PRO A N 1
ATOM 887 C CA . PRO A 1 105 ? 5.932 4.430 2.904 1.00 64.25 105 PRO A CA 1
ATOM 888 C C . PRO A 1 105 ? 4.780 3.544 3.407 1.00 64.25 105 PRO A C 1
ATOM 890 O O . PRO A 1 105 ? 4.106 2.921 2.580 1.00 64.25 105 PRO A O 1
ATOM 893 N N . PRO A 1 106 ? 4.478 3.555 4.721 1.00 54.97 106 PRO A N 1
ATOM 894 C CA . PRO A 1 106 ? 3.422 2.731 5.328 1.00 54.97 106 PRO A CA 1
ATOM 895 C C . PRO A 1 106 ? 2.018 2.903 4.717 1.00 54.97 106 PRO A C 1
ATOM 897 O O . PRO A 1 106 ? 1.140 2.082 4.946 1.00 54.97 106 PRO A O 1
ATOM 900 N N . SER A 1 107 ? 1.791 3.975 3.953 1.00 52.09 107 SER A N 1
ATOM 901 C CA . SER A 1 107 ? 0.519 4.315 3.306 1.00 52.09 107 SER A CA 1
ATOM 902 C C . SER A 1 107 ? 0.433 3.935 1.820 1.00 52.09 107 SER A C 1
ATOM 904 O O . SER A 1 107 ? -0.575 4.233 1.177 1.00 52.09 107 SER A O 1
ATOM 906 N N . THR A 1 108 ? 1.460 3.293 1.260 1.00 55.94 108 THR A N 1
ATOM 907 C CA . THR A 1 108 ? 1.521 2.926 -0.166 1.00 55.94 108 THR A CA 1
ATOM 908 C C . THR A 1 108 ? 1.520 1.415 -0.361 1.00 55.94 108 THR A C 1
ATOM 910 O O . THR A 1 108 ? 1.849 0.663 0.553 1.00 55.94 108 THR A O 1
ATOM 913 N N . LEU A 1 109 ? 1.136 0.961 -1.558 1.00 56.66 109 LEU A N 1
ATOM 914 C CA . LEU A 1 109 ? 1.306 -0.441 -1.944 1.00 56.66 109 LEU A CA 1
ATOM 915 C C . LEU A 1 109 ? 2.763 -0.871 -1.722 1.00 56.66 109 LEU A C 1
ATOM 917 O O . LEU A 1 109 ? 3.686 -0.155 -2.109 1.00 56.66 109 LEU A O 1
ATOM 921 N N . GLU A 1 110 ? 2.973 -2.062 -1.161 1.00 74.44 110 GLU A N 1
ATOM 922 C CA . GLU A 1 110 ? 4.302 -2.657 -0.982 1.00 74.44 110 GLU A CA 1
ATOM 923 C C . GLU A 1 110 ? 4.912 -3.137 -2.314 1.00 74.44 110 GLU A C 1
ATOM 925 O O . GLU A 1 110 ? 5.487 -4.218 -2.389 1.00 74.44 110 GLU A O 1
ATOM 930 N N . GLY A 1 111 ? 4.803 -2.359 -3.390 1.00 78.94 111 GLY A N 1
ATOM 931 C CA . GLY A 1 111 ? 5.313 -2.705 -4.710 1.00 78.94 111 GLY A CA 1
ATOM 932 C C . GLY A 1 111 ? 5.375 -1.512 -5.651 1.00 78.94 111 GLY A C 1
ATOM 933 O O . GLY A 1 111 ? 4.836 -0.441 -5.375 1.00 78.94 111 GLY A O 1
ATOM 934 N N . LYS A 1 112 ? 6.056 -1.703 -6.781 1.00 83.12 112 LYS A N 1
ATOM 935 C CA . LYS A 1 112 ? 6.334 -0.652 -7.764 1.00 83.12 112 LYS A CA 1
ATOM 936 C C . LYS A 1 112 ? 5.833 -1.040 -9.144 1.00 83.12 112 LYS A C 1
ATOM 938 O O . LYS A 1 112 ? 5.928 -2.191 -9.573 1.00 83.12 112 LYS A O 1
ATOM 943 N N . TRP A 1 113 ? 5.338 -0.038 -9.857 1.00 85.81 113 TRP A N 1
ATOM 944 C CA . TRP A 1 113 ? 5.014 -0.142 -11.271 1.00 85.81 113 TRP A CA 1
ATOM 945 C C . TRP A 1 113 ? 6.204 0.266 -12.137 1.00 85.81 113 TRP A C 1
ATOM 947 O O . TRP A 1 113 ? 6.862 1.275 -11.887 1.00 85.81 113 TRP A O 1
ATOM 957 N N . PHE A 1 114 ? 6.434 -0.496 -13.202 1.00 88.44 114 PHE A N 1
ATOM 958 C CA . PHE A 1 114 ? 7.505 -0.286 -14.164 1.00 88.44 114 PHE A CA 1
ATOM 959 C C . PHE A 1 114 ? 6.937 -0.173 -15.573 1.00 88.44 114 PHE A C 1
ATOM 961 O O . PHE A 1 114 ? 6.193 -1.047 -16.022 1.00 88.44 114 PHE A O 1
ATOM 968 N N . ALA A 1 115 ? 7.339 0.877 -16.287 1.00 91.25 115 ALA A N 1
ATOM 969 C CA . ALA A 1 115 ? 7.138 0.965 -17.726 1.00 91.25 115 ALA A CA 1
ATOM 970 C C . ALA A 1 115 ? 7.982 -0.077 -18.446 1.00 91.25 115 ALA A C 1
ATOM 972 O O . ALA A 1 115 ? 9.173 -0.207 -18.167 1.00 91.25 115 ALA A O 1
ATOM 973 N N . GLU A 1 116 ? 7.399 -0.756 -19.432 1.00 91.94 116 GLU A N 1
ATOM 974 C CA . GLU A 1 116 ? 8.188 -1.609 -20.325 1.00 91.94 116 GLU A CA 1
ATOM 975 C C . GLU A 1 116 ? 8.962 -0.798 -21.375 1.00 91.94 116 GLU A C 1
ATOM 977 O O . GLU A 1 116 ? 9.869 -1.326 -22.017 1.00 91.94 116 GLU A O 1
ATOM 982 N N . SER A 1 117 ? 8.636 0.488 -21.558 1.00 93.25 117 SER A N 1
ATOM 983 C CA . SER A 1 117 ? 9.330 1.360 -22.502 1.00 93.25 117 SER A CA 1
ATOM 984 C C . SER A 1 117 ? 9.666 2.729 -21.911 1.00 93.25 117 SER A C 1
ATOM 986 O O . SER A 1 117 ? 8.928 3.299 -21.108 1.00 93.25 117 SER A O 1
ATOM 988 N N . TYR A 1 118 ? 10.791 3.294 -22.358 1.00 91.56 118 TYR A N 1
ATOM 989 C CA . TYR A 1 118 ? 11.207 4.646 -21.979 1.00 91.56 118 TYR A CA 1
ATOM 990 C C . TYR A 1 118 ? 10.187 5.707 -22.409 1.00 91.56 118 TYR A C 1
ATOM 992 O O . TYR A 1 118 ? 9.955 6.671 -21.687 1.00 91.56 118 TYR A O 1
ATOM 1000 N N . LYS A 1 119 ? 9.559 5.522 -23.576 1.00 92.75 119 LYS A N 1
ATOM 1001 C CA . LYS A 1 119 ? 8.544 6.445 -24.087 1.00 92.75 119 LYS A CA 1
ATOM 1002 C C . LYS A 1 119 ? 7.339 6.504 -23.148 1.00 92.75 119 LYS A C 1
ATOM 1004 O O . LYS A 1 119 ? 6.916 7.599 -22.798 1.00 92.75 119 LYS A O 1
ATOM 1009 N N . ASP A 1 120 ? 6.853 5.350 -22.699 1.00 91.31 120 ASP A N 1
ATOM 1010 C CA . ASP A 1 120 ? 5.708 5.281 -21.787 1.00 91.31 120 ASP A CA 1
ATOM 1011 C C . ASP A 1 120 ? 6.055 5.882 -20.419 1.00 91.31 120 ASP A C 1
ATOM 1013 O O . ASP A 1 120 ? 5.256 6.629 -19.861 1.00 91.31 120 ASP A O 1
ATOM 1017 N N . ALA A 1 121 ? 7.281 5.656 -19.924 1.00 89.62 121 ALA A N 1
ATOM 1018 C CA . ALA A 1 121 ? 7.774 6.289 -18.700 1.00 89.62 121 ALA A CA 1
ATOM 1019 C C . ALA A 1 121 ? 7.793 7.826 -18.791 1.00 89.62 121 ALA A C 1
ATOM 1021 O O . ALA A 1 121 ? 7.401 8.503 -17.843 1.00 89.62 121 ALA A O 1
ATOM 1022 N N . ILE A 1 122 ? 8.219 8.382 -19.932 1.00 89.94 122 ILE A N 1
ATOM 1023 C CA . ILE A 1 122 ? 8.184 9.831 -20.178 1.00 89.94 122 ILE A CA 1
ATOM 1024 C C . ILE A 1 122 ? 6.745 10.332 -20.215 1.00 89.94 122 ILE A C 1
ATOM 1026 O O . ILE A 1 122 ? 6.426 11.295 -19.526 1.00 89.94 122 ILE A O 1
ATOM 1030 N N . THR A 1 123 ? 5.866 9.657 -20.959 1.00 88.94 123 THR A N 1
ATOM 1031 C CA . THR A 1 123 ? 4.455 10.046 -21.052 1.00 88.94 123 THR A CA 1
ATOM 1032 C C . THR A 1 123 ? 3.758 9.992 -19.691 1.00 88.94 123 THR A C 1
ATOM 1034 O O . THR A 1 123 ? 2.937 10.862 -19.402 1.00 88.94 123 THR A O 1
ATOM 1037 N N . TRP A 1 124 ? 4.096 9.033 -18.822 1.00 85.75 124 TRP A N 1
ATOM 1038 C CA . TRP A 1 124 ? 3.632 9.047 -17.432 1.00 85.75 124 TRP A CA 1
ATOM 1039 C C . TRP A 1 124 ? 4.161 10.244 -16.655 1.00 85.75 124 TRP A C 1
ATOM 1041 O O . TRP A 1 124 ? 3.364 10.942 -16.037 1.00 85.75 124 TRP A O 1
ATOM 1051 N N . GLY A 1 125 ? 5.466 10.516 -16.704 1.00 84.06 125 GLY A N 1
ATOM 1052 C CA . GLY A 1 125 ? 6.045 11.669 -16.012 1.00 84.06 125 GLY A CA 1
ATOM 1053 C C . GLY A 1 125 ? 5.450 13.005 -16.471 1.00 84.06 125 GLY A C 1
ATOM 1054 O O . GLY A 1 125 ? 5.173 13.869 -15.646 1.00 84.06 125 GLY A O 1
ATOM 1055 N N . GLU A 1 126 ? 5.164 13.160 -17.764 1.00 85.31 126 GLU A N 1
ATOM 1056 C CA . GLU A 1 126 ? 4.510 14.351 -18.321 1.00 85.31 126 GLU A CA 1
ATOM 1057 C C . GLU A 1 126 ? 3.051 14.476 -17.866 1.00 85.31 126 GLU A C 1
ATOM 1059 O O . GLU A 1 126 ? 2.647 15.534 -17.386 1.00 85.31 126 GLU A O 1
ATOM 1064 N N . LYS A 1 127 ? 2.258 13.398 -17.959 1.00 82.12 127 LYS A N 1
ATOM 1065 C CA . LYS A 1 127 ? 0.843 13.430 -17.552 1.00 82.12 127 LYS A CA 1
ATOM 1066 C C . LYS A 1 127 ? 0.653 13.587 -16.045 1.00 82.12 127 LYS A C 1
ATOM 1068 O O . LYS A 1 127 ? -0.277 14.266 -15.625 1.00 82.12 127 LYS A O 1
ATOM 1073 N N . MET A 1 128 ? 1.503 12.941 -15.250 1.00 73.75 128 MET A N 1
ATOM 1074 C CA . MET A 1 128 ? 1.325 12.808 -13.800 1.00 73.75 128 MET A CA 1
ATOM 1075 C C . MET A 1 128 ? 2.230 13.746 -12.994 1.00 73.75 128 MET A C 1
ATOM 1077 O O . MET A 1 128 ? 2.005 13.949 -11.809 1.00 73.75 128 MET A O 1
ATOM 1081 N N . GLY A 1 129 ? 3.249 14.347 -13.612 1.00 68.81 129 GLY A N 1
ATOM 1082 C CA . GLY A 1 129 ? 4.199 15.232 -12.934 1.00 68.81 129 GLY A CA 1
ATOM 1083 C C . GLY A 1 129 ? 3.660 16.628 -12.618 1.00 68.81 129 GLY A C 1
ATOM 1084 O O . GLY A 1 129 ? 4.422 17.452 -12.123 1.00 68.81 129 GLY A O 1
ATOM 1085 N N . HIS A 1 130 ? 2.389 16.922 -12.923 1.00 65.25 130 HIS A N 1
ATOM 1086 C CA . HIS A 1 130 ? 1.734 18.216 -12.672 1.00 65.25 130 HIS A CA 1
ATOM 1087 C C . HIS A 1 130 ? 2.542 19.435 -13.173 1.00 65.25 130 HIS A C 1
ATOM 1089 O O . HIS A 1 130 ? 2.598 20.472 -12.516 1.00 65.25 130 HIS A O 1
ATOM 1095 N N . GLY A 1 131 ? 3.214 19.303 -14.324 1.00 69.31 131 GLY A N 1
ATOM 1096 C CA . GLY A 1 131 ? 4.085 20.345 -14.891 1.00 69.31 131 GLY A CA 1
ATOM 1097 C C . GLY A 1 131 ? 5.446 20.506 -14.193 1.00 69.31 131 GLY A C 1
ATOM 1098 O O . GLY A 1 131 ? 6.236 21.377 -14.560 1.00 69.31 131 GLY A O 1
ATOM 1099 N N . GLY A 1 132 ? 5.745 19.672 -13.197 1.00 77.94 132 GLY A N 1
ATOM 1100 C CA . GLY A 1 132 ? 7.031 19.597 -12.517 1.00 77.94 132 GLY A CA 1
ATOM 1101 C C . GLY A 1 132 ? 8.057 18.754 -13.275 1.00 77.94 132 GLY A C 1
ATOM 1102 O O . GLY A 1 132 ? 7.731 17.808 -13.988 1.00 77.94 132 GLY A O 1
ATOM 1103 N N . ASN A 1 133 ? 9.336 19.075 -13.105 1.00 85.25 133 ASN A N 1
ATOM 1104 C CA . ASN A 1 133 ? 10.419 18.255 -13.651 1.00 85.25 133 ASN A CA 1
ATOM 1105 C C . ASN A 1 133 ? 10.494 16.905 -12.924 1.00 85.25 133 ASN A C 1
ATOM 1107 O O . ASN A 1 133 ? 10.192 16.825 -11.735 1.00 85.25 133 ASN A O 1
ATOM 1111 N N . PHE A 1 134 ? 10.962 15.864 -13.607 1.00 85.19 134 PHE A N 1
ATOM 1112 C CA . PHE A 1 134 ? 11.023 14.514 -13.047 1.00 85.19 134 PHE A CA 1
ATOM 1113 C C . PHE A 1 134 ? 12.269 13.755 -13.508 1.00 85.19 134 PHE A C 1
ATOM 1115 O O . PHE A 1 134 ? 12.972 14.174 -14.428 1.00 85.19 134 PHE A O 1
ATOM 1122 N N . HIS A 1 135 ? 12.550 12.625 -12.861 1.00 86.50 135 HIS A N 1
ATOM 1123 C CA . HIS A 1 135 ? 13.573 11.680 -13.301 1.00 86.50 135 HIS A CA 1
ATOM 1124 C C . HIS A 1 135 ? 12.924 10.410 -13.844 1.00 86.50 135 HIS A C 1
ATOM 1126 O O . HIS A 1 135 ? 11.970 9.895 -13.270 1.00 86.50 135 HIS A O 1
ATOM 1132 N N . VAL A 1 136 ? 13.494 9.867 -14.917 1.00 89.19 136 VAL A N 1
ATOM 1133 C CA . VAL A 1 136 ? 13.237 8.490 -15.345 1.00 89.19 136 VAL A CA 1
ATOM 1134 C C . VAL A 1 136 ? 14.403 7.630 -14.886 1.00 89.19 136 VAL A C 1
ATOM 1136 O O . VAL A 1 136 ? 15.557 7.962 -15.158 1.00 89.19 136 VAL A O 1
ATOM 1139 N N . VAL A 1 137 ? 14.104 6.530 -14.201 1.00 89.31 137 VAL A N 1
ATOM 1140 C CA . VAL A 1 137 ? 15.095 5.574 -13.699 1.00 89.31 137 VAL A CA 1
ATOM 1141 C C . VAL A 1 137 ? 14.892 4.246 -14.414 1.00 89.31 137 VAL A C 1
ATOM 1143 O O . VAL A 1 137 ? 13.790 3.701 -14.402 1.00 89.31 137 VAL A O 1
ATOM 1146 N N . GLN A 1 138 ? 15.945 3.713 -15.033 1.00 91.75 138 GLN A N 1
ATOM 1147 C CA . GLN A 1 138 ? 15.909 2.369 -15.605 1.00 91.75 138 GLN A CA 1
ATOM 1148 C C . GLN A 1 138 ? 16.488 1.361 -14.619 1.00 91.75 138 GLN A C 1
ATOM 1150 O O . GLN A 1 138 ? 17.564 1.569 -14.062 1.00 91.75 138 GLN A O 1
ATOM 1155 N N . VAL A 1 139 ? 15.821 0.218 -14.498 1.00 91.00 139 VAL A N 1
ATOM 1156 C CA . VAL A 1 139 ? 16.306 -0.966 -13.783 1.00 91.00 139 VAL A CA 1
ATOM 1157 C C . VAL A 1 139 ? 16.377 -2.160 -14.734 1.00 91.00 139 VAL A C 1
ATOM 1159 O O . VAL A 1 139 ? 15.786 -2.140 -15.814 1.00 91.00 139 VAL A O 1
ATOM 1162 N N . SER A 1 140 ? 17.134 -3.192 -14.363 1.00 90.56 140 SER A N 1
ATOM 1163 C CA . SER A 1 140 ? 17.121 -4.489 -15.054 1.00 90.56 140 SER A CA 1
ATOM 1164 C C . SER A 1 140 ? 16.512 -5.526 -14.122 1.00 90.56 140 SER A C 1
ATOM 1166 O O . SER A 1 140 ? 17.063 -5.793 -13.056 1.00 90.56 140 SER A O 1
ATOM 1168 N N . VAL A 1 141 ? 15.360 -6.065 -14.509 1.00 90.75 141 VAL A N 1
ATOM 1169 C CA . VAL A 1 141 ? 14.629 -7.076 -13.742 1.00 90.75 141 VAL A CA 1
ATOM 1170 C C . VAL A 1 141 ? 14.891 -8.439 -14.388 1.00 90.75 141 VAL A C 1
ATOM 1172 O O . VAL A 1 141 ? 14.743 -8.537 -15.604 1.00 90.75 141 VAL A O 1
ATOM 1175 N N . PRO A 1 142 ? 15.279 -9.476 -13.624 1.00 93.25 142 PRO A N 1
ATOM 1176 C CA . PRO A 1 142 ? 15.423 -10.832 -14.152 1.00 93.25 142 PRO A CA 1
ATOM 1177 C C . PRO A 1 142 ? 14.136 -11.352 -14.809 1.00 93.25 142 PRO A C 1
ATOM 1179 O O . PRO A 1 142 ? 13.047 -11.131 -14.274 1.00 93.25 142 PRO A O 1
ATOM 1182 N N . ASP A 1 143 ? 14.261 -12.084 -15.920 1.00 91.75 143 ASP A N 1
ATOM 1183 C CA . ASP A 1 143 ? 13.119 -12.548 -16.727 1.00 91.75 143 ASP A CA 1
ATOM 1184 C C . ASP A 1 143 ? 12.106 -13.356 -15.910 1.00 91.75 143 ASP A C 1
ATOM 1186 O O . ASP A 1 143 ? 10.906 -13.139 -16.020 1.00 91.75 143 ASP A O 1
ATOM 1190 N N . ASN A 1 144 ? 12.571 -14.214 -14.998 1.00 91.69 144 ASN A N 1
ATOM 1191 C CA . ASN A 1 144 ? 11.693 -15.002 -14.130 1.00 91.69 144 ASN A CA 1
ATOM 1192 C C . ASN A 1 144 ? 10.803 -14.131 -13.223 1.00 91.69 144 ASN A C 1
ATOM 1194 O O . ASN A 1 144 ? 9.660 -14.494 -12.954 1.00 91.69 144 ASN A O 1
ATOM 1198 N N . ILE A 1 145 ? 11.314 -12.990 -12.751 1.00 91.19 145 ILE A N 1
ATOM 1199 C CA . ILE A 1 145 ? 10.545 -12.029 -11.952 1.00 91.19 145 ILE A CA 1
ATOM 1200 C C . ILE A 1 145 ? 9.647 -11.205 -12.863 1.00 91.19 145 ILE A C 1
ATOM 1202 O O . ILE A 1 145 ? 8.468 -11.030 -12.566 1.00 91.19 145 ILE A O 1
ATOM 1206 N N . ALA A 1 146 ? 10.190 -10.715 -13.979 1.00 89.25 146 ALA A N 1
ATOM 1207 C CA . ALA A 1 146 ? 9.428 -9.928 -14.931 1.00 89.25 146 ALA A CA 1
ATOM 1208 C C . ALA A 1 146 ? 8.227 -10.724 -15.458 1.00 89.25 146 ALA A C 1
ATOM 1210 O O . ALA A 1 146 ? 7.131 -10.178 -15.557 1.00 89.25 146 ALA A O 1
ATOM 1211 N N . ASP A 1 147 ? 8.389 -12.004 -15.779 1.00 90.12 147 ASP A N 1
ATOM 1212 C CA . ASP A 1 147 ? 7.332 -12.832 -16.356 1.00 90.12 147 ASP A CA 1
ATOM 1213 C C . ASP A 1 147 ? 6.241 -13.226 -15.370 1.00 90.12 147 ASP A C 1
ATOM 1215 O O . ASP A 1 147 ? 5.085 -13.335 -15.791 1.00 90.12 147 ASP A O 1
ATOM 1219 N N . ALA A 1 148 ? 6.596 -13.362 -14.090 1.00 87.38 148 ALA A N 1
ATOM 1220 C CA . ALA A 1 148 ? 5.666 -13.583 -12.987 1.00 87.38 148 ALA A CA 1
ATOM 1221 C C . ALA A 1 148 ? 4.976 -12.294 -12.502 1.00 87.38 148 ALA A C 1
ATOM 1223 O O . ALA A 1 148 ? 3.976 -12.369 -11.791 1.00 87.38 148 ALA A O 1
ATOM 1224 N N . ALA A 1 149 ? 5.498 -11.120 -12.871 1.00 87.69 149 ALA A N 1
ATOM 1225 C CA . ALA A 1 149 ? 4.925 -9.834 -12.496 1.00 87.69 149 ALA A CA 1
ATOM 1226 C C . ALA A 1 149 ? 3.510 -9.656 -13.060 1.00 87.69 149 ALA A C 1
ATOM 1228 O O . ALA A 1 149 ? 3.189 -10.128 -14.157 1.00 87.69 149 ALA A O 1
ATOM 1229 N N . TYR A 1 150 ? 2.677 -8.896 -12.349 1.00 85.94 150 TYR A N 1
ATOM 1230 C CA . TYR A 1 150 ? 1.363 -8.529 -12.864 1.00 85.94 150 TYR A CA 1
ATOM 1231 C C . TYR A 1 150 ? 1.528 -7.602 -14.070 1.00 85.94 150 TYR A C 1
ATOM 1233 O O . TYR A 1 150 ? 2.185 -6.566 -13.981 1.00 85.94 150 TYR A O 1
ATOM 1241 N N . LYS A 1 151 ? 0.939 -7.981 -15.206 1.00 87.38 151 LYS A N 1
ATOM 1242 C CA . LYS A 1 151 ? 1.072 -7.281 -16.488 1.00 87.38 151 LYS A CA 1
ATOM 1243 C C . LYS A 1 151 ? -0.189 -6.482 -16.776 1.00 87.38 151 LYS A C 1
ATOM 1245 O O . LYS A 1 151 ? -1.287 -7.031 -16.764 1.00 87.38 151 LYS A O 1
ATOM 1250 N N . ASN A 1 152 ? -0.023 -5.218 -17.140 1.00 83.75 152 ASN A N 1
ATOM 1251 C CA . ASN A 1 152 ? -1.090 -4.413 -17.715 1.00 83.75 152 ASN A CA 1
ATOM 1252 C C . ASN A 1 152 ? -0.659 -3.940 -19.112 1.00 83.75 152 ASN A C 1
ATOM 1254 O O . ASN A 1 152 ? 0.303 -3.181 -19.219 1.00 83.75 152 ASN A O 1
ATOM 1258 N N . PRO A 1 153 ? -1.332 -4.365 -20.196 1.00 88.06 153 PRO A N 1
ATOM 1259 C CA . PRO A 1 153 ? -0.922 -4.009 -21.551 1.00 88.06 153 PRO A CA 1
ATOM 1260 C C . PRO A 1 153 ? -1.148 -2.529 -21.892 1.00 88.06 153 PRO A C 1
ATOM 1262 O O . PRO A 1 153 ? -0.619 -2.060 -22.900 1.00 88.06 153 PRO A O 1
ATOM 1265 N N . ARG A 1 154 ? -1.950 -1.805 -21.099 1.00 86.19 154 ARG A N 1
ATOM 1266 C CA . ARG A 1 154 ? -2.302 -0.406 -21.351 1.00 86.19 154 ARG A CA 1
ATOM 1267 C C . ARG A 1 154 ? -2.667 0.333 -20.059 1.00 86.19 154 ARG A C 1
ATOM 1269 O O . ARG A 1 154 ? -3.776 0.854 -19.924 1.00 86.19 154 ARG A O 1
ATOM 1276 N N . LEU A 1 155 ? -1.735 0.379 -19.112 1.00 79.81 155 LEU A N 1
ATOM 1277 C CA . LEU A 1 155 ? -1.939 1.077 -17.844 1.00 79.81 155 LEU A CA 1
ATOM 1278 C C . LEU A 1 155 ? -2.161 2.581 -18.100 1.00 79.81 155 LEU A C 1
ATOM 1280 O O . LEU A 1 155 ? -1.446 3.199 -18.893 1.00 79.81 155 LEU A O 1
ATOM 1284 N N . ASP A 1 156 ? -3.218 3.133 -17.497 1.00 76.12 156 ASP A N 1
ATOM 1285 C CA . ASP A 1 156 ? -3.699 4.519 -17.653 1.00 76.12 156 ASP A CA 1
ATOM 1286 C C . ASP A 1 156 ? -3.892 4.984 -19.105 1.00 76.12 156 ASP A C 1
ATOM 1288 O O . ASP A 1 156 ? -3.765 6.165 -19.445 1.00 76.12 156 ASP A O 1
ATOM 1292 N N . GLY A 1 157 ? -4.164 4.038 -20.007 1.00 84.38 157 GLY A N 1
ATOM 1293 C CA . GLY A 1 157 ? -4.317 4.325 -21.428 1.00 84.38 157 GLY A CA 1
ATOM 1294 C C . GLY A 1 157 ? -3.004 4.635 -22.159 1.00 84.38 157 GLY A C 1
ATOM 1295 O O . GLY A 1 157 ? -3.071 4.924 -23.356 1.00 84.38 157 GLY A O 1
ATOM 1296 N N . ILE A 1 158 ? -1.848 4.567 -21.484 1.00 85.38 158 ILE A N 1
ATOM 1297 C CA . ILE A 1 158 ? -0.533 4.943 -22.027 1.00 85.38 158 ILE A CA 1
ATOM 1298 C C . ILE A 1 158 ? 0.139 3.748 -22.694 1.00 85.38 158 ILE A C 1
ATOM 1300 O O . ILE A 1 158 ? 0.254 3.721 -23.918 1.00 85.38 158 ILE A O 1
ATOM 1304 N N . GLY A 1 159 ? 0.550 2.753 -21.912 1.00 86.75 159 GLY A N 1
ATOM 1305 C CA . GLY A 1 159 ? 1.415 1.697 -22.425 1.00 86.75 159 GLY A CA 1
ATOM 1306 C C . GLY A 1 159 ? 1.529 0.496 -21.503 1.00 86.75 159 GLY A C 1
ATOM 1307 O O . GLY A 1 159 ? 0.818 0.379 -20.501 1.00 86.75 159 GLY A O 1
ATOM 1308 N N . LYS A 1 160 ? 2.414 -0.424 -21.883 1.00 91.94 160 LYS A N 1
ATOM 1309 C CA . LYS A 1 160 ? 2.615 -1.675 -21.154 1.00 91.94 160 LYS A CA 1
ATOM 1310 C C . LYS A 1 160 ? 3.349 -1.409 -19.844 1.00 91.94 160 LYS A C 1
ATOM 1312 O O . LYS A 1 160 ? 4.368 -0.715 -19.821 1.00 91.94 160 LYS A O 1
ATOM 1317 N N . ALA A 1 161 ? 2.848 -2.008 -18.775 1.00 90.19 161 ALA A N 1
ATOM 1318 C CA . ALA A 1 161 ? 3.388 -1.862 -17.437 1.00 90.19 161 ALA A CA 1
ATOM 1319 C C . ALA A 1 161 ? 3.446 -3.200 -16.707 1.00 90.19 161 ALA A C 1
ATOM 1321 O O . ALA A 1 161 ? 2.624 -4.091 -16.949 1.00 90.19 161 ALA A O 1
ATOM 1322 N N . ARG A 1 162 ? 4.372 -3.297 -15.753 1.00 89.62 162 ARG A N 1
ATOM 1323 C CA . ARG A 1 162 ? 4.449 -4.409 -14.804 1.00 89.62 162 ARG A CA 1
ATOM 1324 C C . ARG A 1 162 ? 4.441 -3.913 -13.374 1.00 89.62 162 ARG A C 1
ATOM 1326 O O . ARG A 1 162 ? 5.168 -2.977 -13.062 1.00 89.62 162 ARG A O 1
ATOM 1333 N N . PHE A 1 163 ? 3.654 -4.555 -12.522 1.00 86.88 163 PHE A N 1
ATOM 1334 C CA . PHE A 1 163 ? 3.691 -4.344 -11.080 1.00 86.88 163 PHE A CA 1
ATOM 1335 C C . PHE A 1 163 ? 4.484 -5.466 -10.415 1.00 86.88 163 PHE A C 1
ATOM 1337 O O . PHE A 1 163 ? 4.262 -6.644 -10.714 1.00 86.88 163 PHE A O 1
ATOM 1344 N N . ILE A 1 164 ? 5.406 -5.095 -9.527 1.00 86.06 164 ILE A N 1
ATOM 1345 C CA . ILE A 1 164 ? 6.258 -6.028 -8.789 1.00 86.06 164 ILE A CA 1
ATOM 1346 C C . ILE A 1 164 ? 6.279 -5.622 -7.315 1.00 86.06 164 ILE A C 1
ATOM 1348 O O . ILE A 1 164 ? 6.649 -4.493 -6.995 1.00 86.06 164 ILE A O 1
ATOM 1352 N N . ASP A 1 165 ? 5.945 -6.556 -6.425 1.00 84.88 165 ASP A N 1
ATOM 1353 C CA . ASP A 1 165 ? 6.054 -6.360 -4.978 1.00 84.88 165 ASP A CA 1
ATOM 1354 C C . ASP A 1 165 ? 7.508 -6.146 -4.531 1.00 84.88 165 ASP A C 1
ATOM 1356 O O . ASP A 1 165 ? 8.439 -6.814 -4.994 1.00 84.88 165 ASP A O 1
ATOM 1360 N N . ASN A 1 166 ? 7.707 -5.272 -3.549 1.00 84.88 166 ASN A N 1
ATOM 1361 C CA . ASN A 1 166 ? 8.993 -4.951 -2.934 1.00 84.88 166 ASN A CA 1
ATOM 1362 C C . ASN A 1 166 ? 9.668 -6.191 -2.356 1.00 84.88 166 ASN A C 1
ATOM 1364 O O . ASN A 1 166 ? 10.883 -6.338 -2.465 1.00 84.88 166 ASN A O 1
ATOM 1368 N N . VAL A 1 167 ? 8.896 -7.122 -1.784 1.00 84.62 167 VAL A N 1
ATOM 1369 C CA . VAL A 1 167 ? 9.422 -8.403 -1.287 1.00 84.62 167 VAL A CA 1
ATOM 1370 C C . VAL A 1 167 ? 10.105 -9.182 -2.413 1.00 84.62 167 VAL A C 1
ATOM 1372 O O . VAL A 1 167 ? 11.164 -9.773 -2.207 1.00 84.62 167 VAL A O 1
ATOM 1375 N N . VAL A 1 168 ? 9.533 -9.169 -3.617 1.00 86.50 168 VAL A N 1
ATOM 1376 C CA . VAL A 1 168 ? 10.106 -9.834 -4.793 1.00 86.50 168 VAL A CA 1
ATOM 1377 C C . VAL A 1 168 ? 11.285 -9.032 -5.345 1.00 86.50 168 VAL A C 1
ATOM 1379 O O . VAL A 1 168 ? 12.339 -9.616 -5.608 1.00 86.50 168 VAL A O 1
ATOM 1382 N N . LEU A 1 169 ? 11.160 -7.704 -5.445 1.00 87.44 169 LEU A N 1
ATOM 1383 C CA . LEU A 1 169 ? 12.244 -6.822 -5.897 1.00 87.44 169 LEU A CA 1
ATOM 1384 C C . LEU A 1 169 ? 13.507 -6.973 -5.031 1.00 87.44 169 LEU A C 1
ATOM 1386 O O . LEU A 1 169 ? 14.624 -7.072 -5.549 1.00 87.44 169 LEU A O 1
ATOM 1390 N N . ASN A 1 170 ? 13.329 -7.068 -3.712 1.00 88.69 170 ASN A N 1
ATOM 1391 C CA . ASN A 1 170 ? 14.411 -7.200 -2.739 1.00 88.69 170 ASN A CA 1
ATOM 1392 C C . ASN A 1 170 ? 15.082 -8.580 -2.740 1.00 88.69 170 ASN A C 1
ATOM 1394 O O . ASN A 1 170 ? 16.256 -8.674 -2.382 1.00 88.69 170 ASN A O 1
ATOM 1398 N N . LYS A 1 171 ? 14.405 -9.646 -3.195 1.00 87.31 171 LYS A N 1
ATOM 1399 C CA . LYS A 1 171 ? 15.024 -10.980 -3.344 1.00 87.31 171 LYS A CA 1
ATOM 1400 C C . LYS A 1 171 ? 16.121 -10.997 -4.409 1.00 87.31 171 LYS A C 1
ATOM 1402 O O . LYS A 1 171 ? 17.117 -11.694 -4.241 1.00 87.31 171 LYS A O 1
ATOM 1407 N N . ALA A 1 172 ? 15.954 -10.227 -5.485 1.00 83.94 172 ALA A N 1
ATOM 1408 C CA . ALA A 1 172 ? 16.903 -10.177 -6.598 1.00 83.94 172 ALA A CA 1
ATOM 1409 C C . ALA A 1 172 ? 17.917 -9.025 -6.516 1.00 83.94 172 ALA A C 1
ATOM 1411 O O . ALA A 1 172 ? 18.787 -8.939 -7.381 1.00 83.94 172 ALA A O 1
ATOM 1412 N N . LYS A 1 173 ? 17.827 -8.154 -5.497 1.00 80.81 173 LYS A N 1
ATOM 1413 C CA . LYS A 1 173 ? 18.697 -6.972 -5.327 1.00 80.81 173 LYS A CA 1
ATOM 1414 C C . LYS A 1 173 ? 18.776 -6.115 -6.599 1.00 80.81 173 LYS A C 1
ATOM 1416 O O . LYS A 1 173 ? 19.859 -5.767 -7.068 1.00 80.81 173 LYS A O 1
ATOM 1421 N N . ILE A 1 174 ? 17.619 -5.818 -7.191 1.00 86.00 174 ILE A N 1
ATOM 1422 C CA . ILE A 1 174 ? 17.517 -5.042 -8.434 1.00 86.00 174 ILE A CA 1
ATOM 1423 C C . ILE A 1 174 ? 17.952 -3.597 -8.172 1.00 86.00 174 ILE A C 1
ATOM 1425 O O . ILE A 1 174 ? 17.397 -2.942 -7.293 1.00 86.00 174 ILE A O 1
ATOM 1429 N N . LYS A 1 175 ? 18.912 -3.091 -8.956 1.00 85.25 175 LYS A N 1
ATOM 1430 C CA . LYS A 1 175 ? 19.471 -1.738 -8.802 1.00 85.25 175 LYS A CA 1
ATOM 1431 C C . LYS A 1 175 ? 19.167 -0.841 -10.004 1.00 85.25 175 LYS A C 1
ATOM 1433 O O . LYS A 1 175 ? 19.015 -1.348 -11.123 1.00 85.25 175 LYS A O 1
ATOM 1438 N N . PRO A 1 176 ? 19.142 0.489 -9.806 1.00 88.44 176 PRO A N 1
ATOM 1439 C CA . PRO A 1 176 ? 19.152 1.447 -10.902 1.00 88.44 176 PRO A CA 1
ATOM 1440 C C . PRO A 1 176 ? 20.368 1.240 -11.809 1.00 88.44 176 PRO A C 1
ATOM 1442 O O . PRO A 1 176 ? 21.506 1.200 -11.349 1.00 88.44 176 PRO A O 1
ATOM 1445 N N . LYS A 1 177 ? 20.124 1.123 -13.114 1.00 90.06 177 LYS A N 1
ATOM 1446 C CA . LYS A 1 177 ? 21.162 1.081 -14.151 1.00 90.06 177 LYS A CA 1
ATOM 1447 C C . LYS A 1 177 ? 21.597 2.489 -14.542 1.00 90.06 177 LYS A C 1
ATOM 1449 O O . LYS A 1 177 ? 22.779 2.742 -14.739 1.00 90.06 177 LYS A O 1
ATOM 1454 N N . TRP A 1 178 ? 20.628 3.387 -14.682 1.00 90.81 178 TRP A N 1
ATOM 1455 C CA . TRP A 1 178 ? 20.842 4.810 -14.912 1.00 90.81 178 TRP A CA 1
ATOM 1456 C C . TRP A 1 178 ? 19.598 5.594 -14.498 1.00 90.81 178 TRP A C 1
ATOM 1458 O O . TRP A 1 178 ? 18.498 5.041 -14.404 1.00 90.81 178 TRP A O 1
ATOM 1468 N N . SER A 1 179 ? 19.773 6.896 -14.301 1.00 89.69 179 SER A N 1
ATOM 1469 C CA . SER A 1 179 ? 18.684 7.855 -14.153 1.00 89.69 179 SER A CA 1
ATOM 1470 C C . SER A 1 179 ? 18.897 9.040 -15.096 1.00 89.69 179 SER A C 1
ATOM 1472 O O . SER A 1 179 ? 20.027 9.394 -15.434 1.00 89.69 179 SER A O 1
ATOM 1474 N N . LYS A 1 180 ? 17.802 9.623 -15.586 1.00 90.00 180 LYS A N 1
ATOM 1475 C CA . LYS A 1 180 ? 17.827 10.761 -16.505 1.00 90.00 180 LYS A CA 1
ATOM 1476 C C . LYS A 1 180 ? 16.837 11.818 -16.053 1.00 90.00 180 LYS A C 1
ATOM 1478 O O . LYS A 1 180 ? 15.662 11.518 -15.864 1.00 90.00 180 LYS A O 1
ATOM 1483 N N . TYR A 1 181 ? 17.326 13.044 -15.908 1.00 89.81 181 TYR A N 1
ATOM 1484 C CA . TYR A 1 181 ? 16.492 14.196 -15.592 1.00 89.81 181 TYR A CA 1
ATOM 1485 C C . TYR A 1 181 ? 15.744 14.682 -16.828 1.00 89.81 181 TYR A C 1
ATOM 1487 O O . TYR A 1 181 ? 16.338 14.845 -17.898 1.00 89.81 181 TYR A O 1
ATOM 1495 N N . ILE A 1 182 ? 14.453 14.941 -16.663 1.00 88.69 182 ILE A N 1
ATOM 1496 C CA . ILE A 1 182 ? 13.554 15.422 -17.699 1.00 88.69 182 ILE A CA 1
ATOM 1497 C C . ILE A 1 182 ? 12.983 16.752 -17.236 1.00 88.69 182 ILE A C 1
ATOM 1499 O O . ILE A 1 182 ? 12.281 16.848 -16.226 1.00 88.69 182 ILE A O 1
ATOM 1503 N N . ARG A 1 183 ? 13.316 17.794 -17.994 1.00 87.88 183 ARG A N 1
ATOM 1504 C CA . ARG A 1 183 ? 12.772 19.125 -17.782 1.00 87.88 183 ARG A CA 1
ATOM 1505 C C . ARG A 1 183 ? 11.467 19.237 -18.552 1.00 87.88 183 ARG A C 1
ATOM 1507 O O . ARG A 1 183 ? 11.482 19.115 -19.776 1.00 87.88 183 ARG A O 1
ATOM 1514 N N . GLN A 1 184 ? 10.372 19.490 -17.848 1.00 78.56 184 GLN A N 1
ATOM 1515 C CA . GLN A 1 184 ? 9.113 19.789 -18.511 1.00 78.56 184 GLN A CA 1
ATOM 1516 C C . GLN A 1 184 ? 9.144 21.231 -19.035 1.00 78.56 184 GLN A C 1
ATOM 1518 O O . GLN A 1 184 ? 9.715 22.119 -18.381 1.00 78.56 184 GLN A O 1
ATOM 1523 N N . PRO A 1 185 ? 8.591 21.489 -20.230 1.00 70.69 185 PRO A N 1
ATOM 1524 C CA . PRO A 1 185 ? 8.376 22.853 -20.678 1.00 70.69 185 PRO A CA 1
ATOM 1525 C C . PRO A 1 185 ? 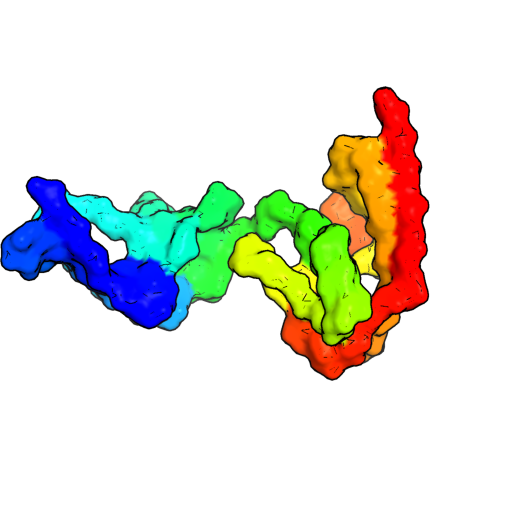7.455 23.547 -19.670 1.00 70.69 185 PRO A C 1
ATOM 1527 O O . PRO A 1 185 ? 6.400 23.023 -19.323 1.00 70.69 185 PRO A O 1
ATOM 1530 N N . LYS A 1 186 ? 7.881 24.709 -19.163 1.00 59.84 186 LYS A N 1
ATOM 1531 C CA . LYS A 1 186 ? 7.006 25.536 -18.330 1.00 59.84 186 LYS A CA 1
ATOM 1532 C C . LYS A 1 186 ? 5.867 26.028 -19.222 1.00 59.84 186 LYS A C 1
ATOM 1534 O O . LYS A 1 186 ? 6.157 26.619 -20.263 1.00 59.84 186 LYS A O 1
ATOM 1539 N N . CYS A 1 187 ? 4.631 25.729 -18.834 1.00 55.28 187 CYS A N 1
ATOM 1540 C CA . CYS A 1 187 ? 3.454 26.395 -19.380 1.00 55.28 187 CYS A CA 1
ATOM 1541 C C . CYS A 1 187 ? 3.523 27.901 -19.104 1.00 55.28 187 CYS A C 1
ATOM 1543 O O . CYS A 1 187 ? 4.059 28.276 -18.032 1.00 55.28 187 CYS A O 1
#

pLDDT: mean 84.97, std 11.18, range [42.31, 97.12]

Foldseek 3Di:
DDKDFDADPQRFTAFIADPVRDTQKGWDADPLFHTPDIDGPDPDDDQDGGDQWGQDPVVRWTDRPPFTADSVVNGTPDDDPCHQVLAQDPVQQVCCVVPLARDDPPSDAQKHKDAPDPQLQVVCCQVPVPQAKDKDWDKDDDPVQQVPFDWDQQVVNRGIMTIHGRVSSRVVSIHTPDMDIDHGPHD